Protein AF-A0A8R2JXL0-F1 (afdb_monomer)

Organism: Acyrthosiphon pisum (NCBI:txid7029)

Structure (mmCIF, N/CA/C/O backbone):
data_AF-A0A8R2JXL0-F1
#
_entry.id   AF-A0A8R2JXL0-F1
#
loop_
_atom_site.group_PDB
_atom_site.id
_atom_site.type_symbol
_atom_site.label_atom_id
_atom_site.label_alt_id
_atom_site.label_comp_id
_atom_site.label_asym_id
_atom_site.label_entity_id
_atom_site.label_seq_id
_atom_site.pdbx_PDB_ins_code
_atom_site.Cartn_x
_atom_site.Cartn_y
_atom_site.Cartn_z
_atom_site.occupancy
_atom_site.B_iso_or_equiv
_atom_site.auth_seq_id
_atom_site.auth_comp_id
_atom_site.auth_asym_id
_atom_site.auth_atom_id
_atom_site.pdbx_PDB_model_num
ATOM 1 N N . MET A 1 1 ? -6.421 -6.525 7.240 1.00 58.69 1 MET A N 1
ATOM 2 C CA . MET A 1 1 ? -5.991 -7.844 6.656 1.00 58.69 1 MET A CA 1
ATOM 3 C C . MET A 1 1 ? -5.525 -7.767 5.173 1.00 58.69 1 MET A C 1
ATOM 5 O O . MET A 1 1 ? -5.687 -8.720 4.411 1.00 58.69 1 MET A O 1
ATOM 9 N N . MET A 1 2 ? -4.910 -6.654 4.741 1.00 69.75 2 MET A N 1
ATOM 10 C CA . MET A 1 2 ? -4.558 -6.399 3.324 1.00 69.75 2 MET A CA 1
ATOM 11 C C . MET A 1 2 ? -3.241 -7.066 2.890 1.00 69.75 2 MET A C 1
ATOM 13 O O . MET A 1 2 ? -3.092 -7.497 1.751 1.00 69.75 2 MET A O 1
ATOM 17 N N . TYR A 1 3 ? -2.305 -7.225 3.824 1.00 68.50 3 TYR A N 1
ATOM 18 C CA . TYR A 1 3 ? -0.943 -7.715 3.575 1.00 68.50 3 TYR A CA 1
ATOM 19 C C . TYR A 1 3 ? -0.840 -9.199 3.228 1.00 68.50 3 TYR A C 1
ATOM 21 O O . TYR A 1 3 ? 0.133 -9.609 2.603 1.00 68.50 3 TYR A O 1
ATOM 29 N N . ASN A 1 4 ? -1.853 -9.995 3.567 1.00 74.06 4 ASN A N 1
ATOM 30 C CA . ASN A 1 4 ? -1.879 -11.428 3.259 1.00 74.06 4 ASN A CA 1
ATOM 31 C C . ASN A 1 4 ? -2.560 -11.717 1.914 1.00 74.06 4 ASN A C 1
ATOM 33 O O . ASN A 1 4 ? -2.628 -12.862 1.485 1.00 74.06 4 ASN A O 1
ATOM 37 N N . LYS A 1 5 ? -3.072 -10.691 1.223 1.00 84.12 5 LYS A N 1
ATOM 38 C CA . LYS A 1 5 ? -3.705 -10.861 -0.088 1.00 84.12 5 LYS A CA 1
ATOM 39 C C . LYS A 1 5 ? -2.647 -11.011 -1.175 1.00 84.12 5 LYS A C 1
ATOM 41 O O . LYS A 1 5 ? -1.615 -10.340 -1.135 1.00 84.12 5 LYS A O 1
ATOM 46 N N . ALA A 1 6 ? -2.892 -11.899 -2.133 1.00 86.50 6 ALA A N 1
ATOM 47 C CA . ALA A 1 6 ? -1.961 -12.169 -3.221 1.00 86.50 6 ALA A CA 1
ATOM 48 C C . ALA A 1 6 ? -1.819 -10.961 -4.161 1.00 86.50 6 ALA A C 1
ATOM 50 O O . ALA A 1 6 ? -2.742 -10.149 -4.304 1.00 86.50 6 ALA A O 1
ATOM 51 N N . LYS A 1 7 ? -0.681 -10.870 -4.853 1.00 90.81 7 LYS A N 1
ATOM 52 C CA . LYS A 1 7 ? -0.471 -9.902 -5.935 1.00 90.81 7 LYS A CA 1
ATOM 53 C C . LYS A 1 7 ? -1.615 -9.966 -6.955 1.00 90.81 7 LYS A C 1
ATOM 55 O O . LYS A 1 7 ? -2.111 -11.040 -7.276 1.00 90.81 7 LYS A O 1
ATOM 60 N N . ASN A 1 8 ? -1.999 -8.808 -7.487 1.00 91.94 8 ASN A N 1
ATOM 61 C CA . ASN A 1 8 ? -3.107 -8.594 -8.424 1.00 91.94 8 ASN A CA 1
ATOM 62 C C . ASN A 1 8 ? -4.515 -8.829 -7.855 1.00 91.94 8 ASN A C 1
ATOM 64 O O . ASN A 1 8 ? -5.485 -8.648 -8.588 1.00 91.94 8 ASN A O 1
ATOM 68 N N . THR A 1 9 ? -4.654 -9.161 -6.568 1.00 95.00 9 THR A N 1
ATOM 69 C CA . THR A 1 9 ? -5.973 -9.206 -5.924 1.00 95.00 9 THR A CA 1
ATOM 70 C C . THR A 1 9 ? -6.575 -7.804 -5.874 1.00 95.00 9 THR A C 1
ATOM 72 O O . THR A 1 9 ? -5.870 -6.830 -5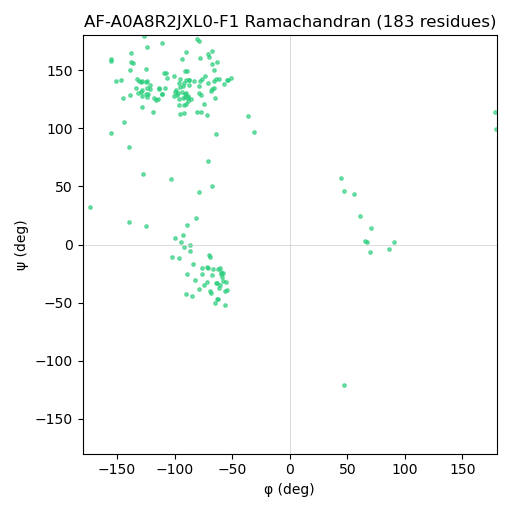.601 1.00 95.00 9 THR A O 1
ATOM 75 N N . ILE A 1 10 ? -7.879 -7.713 -6.115 1.00 95.38 10 ILE A N 1
ATOM 76 C CA . ILE A 1 10 ? -8.660 -6.485 -5.977 1.00 95.38 10 ILE A CA 1
ATOM 77 C C . ILE A 1 10 ? -9.365 -6.520 -4.620 1.00 95.38 10 ILE A C 1
ATOM 79 O O . ILE A 1 10 ? -10.004 -7.517 -4.285 1.00 95.38 10 ILE A O 1
ATOM 83 N N . ILE A 1 11 ? -9.226 -5.453 -3.837 1.00 95.06 11 ILE A N 1
ATOM 84 C CA . ILE A 1 11 ? -9.810 -5.330 -2.500 1.00 95.06 11 ILE A CA 1
ATOM 85 C C . ILE A 1 11 ? -10.433 -3.952 -2.280 1.00 95.06 11 ILE A C 1
ATOM 87 O O . ILE A 1 11 ? -10.019 -2.968 -2.891 1.00 95.06 11 ILE A O 1
ATOM 91 N N . ASP A 1 12 ? -11.385 -3.881 -1.356 1.00 94.62 12 ASP A N 1
ATOM 92 C CA . ASP A 1 12 ? -11.850 -2.617 -0.793 1.00 94.62 12 ASP A CA 1
ATOM 93 C C . ASP A 1 12 ? -11.004 -2.275 0.445 1.00 94.62 12 ASP A C 1
ATOM 95 O O . ASP A 1 12 ? -10.593 -3.155 1.206 1.00 94.62 12 ASP A O 1
ATOM 99 N N . VAL A 1 13 ? -10.696 -0.992 0.614 1.00 93.88 13 VAL A N 1
ATOM 100 C CA . VAL A 1 13 ? -9.758 -0.469 1.616 1.00 93.88 13 VAL A CA 1
ATOM 101 C C . VAL A 1 13 ? -10.396 0.720 2.309 1.00 93.88 13 VAL A C 1
ATOM 103 O O . VAL A 1 13 ? -10.919 1.604 1.639 1.00 93.88 13 VAL A O 1
ATOM 106 N N . ILE A 1 14 ? -10.312 0.773 3.635 1.00 93.81 14 ILE A N 1
ATOM 107 C CA . ILE A 1 14 ? -10.567 1.983 4.421 1.00 93.81 14 ILE A CA 1
ATOM 108 C C . ILE A 1 14 ? -9.357 2.158 5.331 1.00 93.81 14 ILE A C 1
ATOM 110 O O . ILE A 1 14 ? -8.933 1.199 5.970 1.00 93.81 14 ILE A O 1
ATOM 114 N N . ALA A 1 15 ? -8.748 3.339 5.316 1.00 94.50 15 ALA A N 1
ATOM 115 C CA . ALA A 1 15 ? -7.503 3.599 6.028 1.00 94.50 15 ALA A CA 1
ATOM 116 C C . ALA A 1 15 ? -7.350 5.089 6.353 1.00 94.50 15 ALA A C 1
ATOM 118 O O . ALA A 1 15 ? -7.961 5.938 5.704 1.00 94.50 15 ALA A O 1
ATOM 119 N N . LYS A 1 16 ? -6.508 5.418 7.332 1.00 94.75 16 LYS A N 1
ATOM 120 C CA . LYS A 1 16 ? -6.114 6.794 7.651 1.00 94.75 16 LYS A CA 1
ATOM 121 C C . LYS A 1 16 ? -4.903 7.213 6.822 1.00 94.75 16 LYS A C 1
ATOM 123 O O . LYS A 1 16 ? -3.987 6.419 6.619 1.00 94.75 16 LYS A O 1
ATOM 128 N N . ILE A 1 17 ? 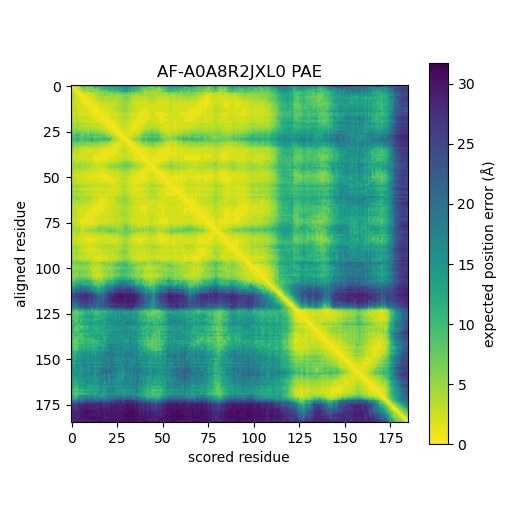-4.863 8.459 6.366 1.00 96.44 17 ILE A N 1
ATOM 129 C CA . ILE A 1 17 ? -3.704 9.027 5.673 1.00 96.44 17 ILE A CA 1
ATOM 130 C C . ILE A 1 17 ? -2.660 9.468 6.701 1.00 96.44 17 ILE A C 1
ATOM 132 O O . ILE A 1 17 ? -2.872 10.420 7.444 1.00 96.44 17 ILE A O 1
ATOM 136 N N . GLU A 1 18 ? -1.505 8.811 6.708 1.00 93.94 18 GLU A N 1
ATOM 137 C CA . GLU A 1 18 ? -0.390 9.135 7.607 1.00 93.94 18 GLU A CA 1
ATOM 138 C C . GLU A 1 18 ? 0.566 10.154 6.982 1.00 93.94 18 GLU A C 1
ATOM 140 O O . GLU A 1 18 ? 1.037 11.087 7.634 1.00 93.94 18 GLU A O 1
ATOM 145 N N . GLN A 1 19 ? 0.873 9.975 5.697 1.00 95.38 19 GLN A N 1
ATOM 146 C CA . GLN A 1 19 ? 1.830 10.814 4.986 1.00 95.38 19 GLN A CA 1
ATOM 147 C C . GLN A 1 19 ? 1.484 10.885 3.503 1.00 95.38 19 GLN A C 1
ATOM 149 O O . GLN A 1 19 ? 1.133 9.884 2.885 1.00 95.38 19 GLN A O 1
ATOM 154 N N . ILE A 1 20 ? 1.646 12.067 2.917 1.00 97.69 20 ILE A N 1
ATOM 155 C CA . ILE A 1 20 ? 1.539 12.299 1.476 1.00 97.69 20 ILE A CA 1
ATOM 156 C C . ILE A 1 20 ? 2.920 12.745 1.004 1.00 97.69 20 ILE A C 1
ATOM 158 O O . ILE A 1 20 ? 3.468 13.694 1.563 1.00 97.69 20 ILE A O 1
ATOM 162 N N . LYS A 1 21 ? 3.495 12.047 0.022 1.00 97.31 21 LYS A N 1
ATOM 163 C CA . LYS A 1 21 ? 4.784 12.420 -0.570 1.00 97.31 21 LYS A CA 1
ATOM 164 C C . LYS A 1 21 ? 4.606 13.362 -1.763 1.00 97.31 21 LYS A C 1
ATOM 166 O O . LYS A 1 21 ? 3.509 13.516 -2.325 1.00 97.31 21 LYS A O 1
ATOM 171 N N . ASP A 1 22 ? 5.715 13.974 -2.159 1.00 96.19 22 ASP A N 1
ATOM 172 C CA . ASP A 1 22 ? 5.788 14.784 -3.369 1.00 96.19 22 ASP A CA 1
ATOM 173 C C . ASP A 1 22 ? 5.530 13.940 -4.623 1.00 96.19 22 ASP A C 1
ATOM 175 O O . ASP A 1 22 ? 5.621 12.711 -4.609 1.00 96.19 22 ASP A O 1
ATOM 179 N N . THR A 1 23 ? 5.104 14.608 -5.695 1.00 96.94 23 THR A N 1
ATOM 180 C CA . THR A 1 23 ? 4.902 13.945 -6.987 1.00 96.94 23 THR A CA 1
ATOM 181 C C . THR A 1 23 ? 6.253 13.754 -7.665 1.00 96.94 23 THR A C 1
ATOM 183 O O . THR A 1 23 ? 7.024 14.703 -7.791 1.00 96.94 23 THR A O 1
ATOM 186 N N . GLU A 1 24 ? 6.516 12.542 -8.135 1.00 96.50 24 GLU A N 1
ATOM 187 C CA . GLU A 1 24 ? 7.714 12.170 -8.877 1.00 96.50 24 GLU A CA 1
ATOM 188 C C . GLU A 1 24 ? 7.377 11.960 -10.356 1.00 96.50 24 GLU A C 1
ATOM 190 O O . GLU A 1 24 ? 6.326 11.411 -10.694 1.00 96.50 24 GLU A O 1
ATOM 195 N N . ASN A 1 25 ? 8.296 12.354 -11.238 1.00 95.00 25 ASN A N 1
ATOM 196 C CA . ASN A 1 25 ? 8.229 12.040 -12.663 1.00 95.00 25 ASN A CA 1
ATOM 197 C C . ASN A 1 25 ? 9.077 10.799 -12.944 1.00 95.00 25 ASN A C 1
ATOM 199 O O . ASN A 1 25 ? 10.265 10.764 -12.623 1.00 95.00 25 ASN A O 1
ATOM 203 N N . ILE A 1 26 ? 8.469 9.786 -13.550 1.00 93.06 26 ILE A N 1
ATOM 204 C CA . ILE A 1 26 ? 9.084 8.499 -13.859 1.00 93.06 26 ILE A CA 1
ATOM 205 C C . ILE A 1 26 ? 9.080 8.309 -15.369 1.00 93.06 26 ILE A C 1
ATOM 207 O O . ILE A 1 26 ? 8.029 8.349 -16.001 1.00 93.06 26 ILE A O 1
ATOM 211 N N . THR A 1 27 ? 10.250 8.033 -15.937 1.00 91.81 27 THR A N 1
ATOM 212 C CA . THR A 1 27 ? 10.376 7.617 -17.336 1.00 91.81 27 THR A CA 1
ATOM 213 C C . THR A 1 27 ? 10.554 6.102 -17.396 1.00 91.81 27 THR A C 1
ATOM 215 O O . THR A 1 27 ? 11.404 5.537 -16.705 1.00 91.81 27 THR A O 1
ATOM 218 N N . SER A 1 28 ? 9.731 5.433 -18.198 1.00 87.19 28 SER A N 1
ATOM 219 C CA . SER A 1 28 ? 9.787 3.992 -18.431 1.00 87.19 28 SER A CA 1
ATOM 220 C C . SER A 1 28 ? 11.020 3.619 -19.250 1.00 87.19 28 SER A C 1
ATOM 222 O O . SER A 1 28 ? 11.600 4.445 -19.954 1.00 87.19 28 SER A O 1
ATOM 224 N N . VAL A 1 29 ? 11.396 2.340 -19.218 1.00 84.00 29 VAL A N 1
ATOM 225 C CA . VAL A 1 29 ? 12.469 1.814 -20.081 1.00 84.00 29 VAL A CA 1
ATOM 226 C C . VAL A 1 29 ? 12.162 1.966 -21.579 1.00 84.00 29 VAL A C 1
ATOM 228 O O . VAL A 1 29 ? 13.084 1.952 -22.385 1.00 84.00 29 VAL A O 1
ATOM 231 N N . HIS A 1 30 ? 10.887 2.136 -21.946 1.00 89.12 30 HIS A N 1
ATOM 232 C CA . HIS A 1 30 ? 10.433 2.363 -23.321 1.00 89.12 30 HIS A CA 1
ATOM 233 C C . HIS A 1 30 ? 10.274 3.858 -23.657 1.00 89.12 30 HIS A C 1
ATOM 235 O O . HIS A 1 30 ? 9.883 4.188 -24.772 1.00 89.12 30 HIS A O 1
ATOM 241 N N . GLY A 1 31 ? 10.596 4.759 -22.721 1.00 89.62 31 GLY A N 1
ATOM 242 C CA . GLY A 1 31 ? 10.530 6.210 -22.914 1.00 89.62 31 GLY A CA 1
ATOM 243 C C . GLY A 1 31 ? 9.196 6.858 -22.534 1.00 89.62 31 GLY A C 1
ATOM 244 O O . GLY A 1 31 ? 9.061 8.068 -22.678 1.00 89.62 31 GLY A O 1
ATOM 245 N N . ASP A 1 32 ? 8.225 6.098 -22.024 1.00 92.69 32 ASP A N 1
ATOM 246 C CA . ASP A 1 32 ? 6.946 6.660 -21.576 1.00 92.69 32 ASP A CA 1
ATOM 247 C C . ASP A 1 32 ? 7.123 7.470 -20.291 1.00 92.69 32 ASP A C 1
ATOM 249 O O . ASP A 1 32 ? 7.818 7.036 -19.371 1.00 92.69 32 ASP A O 1
ATOM 253 N N . HIS A 1 33 ? 6.450 8.612 -20.188 1.00 93.19 33 HIS A N 1
ATOM 254 C CA . HIS A 1 33 ? 6.480 9.455 -18.996 1.00 93.19 33 HIS A CA 1
ATOM 255 C C . HIS A 1 33 ? 5.234 9.238 -18.135 1.00 93.19 33 HIS A C 1
ATOM 257 O O . HIS A 1 33 ? 4.107 9.291 -18.626 1.00 93.19 33 HIS A O 1
ATOM 263 N N . TYR A 1 34 ? 5.451 9.029 -16.840 1.00 93.62 34 TYR A N 1
ATOM 264 C CA . TYR A 1 34 ? 4.415 8.836 -15.836 1.00 93.62 34 TYR A CA 1
ATOM 265 C C . TYR A 1 34 ? 4.647 9.765 -14.654 1.00 93.62 34 TYR A C 1
ATOM 267 O O . TYR A 1 34 ? 5.769 9.901 -14.172 1.00 93.62 34 TYR A O 1
ATOM 275 N N . GLU A 1 35 ? 3.572 10.330 -14.123 1.00 96.50 35 GLU A N 1
ATOM 276 C CA . GLU A 1 35 ? 3.603 10.975 -12.815 1.00 96.50 35 GLU A CA 1
ATOM 277 C C . GLU A 1 35 ? 3.198 9.958 -11.753 1.00 96.50 35 GLU A C 1
ATOM 279 O O . GLU A 1 35 ? 2.229 9.214 -11.930 1.00 96.50 35 GLU A O 1
ATOM 284 N N . LYS A 1 36 ? 3.914 9.936 -10.629 1.00 96.75 36 LYS A N 1
ATOM 285 C CA . LYS A 1 36 ? 3.628 9.065 -9.491 1.00 96.75 36 LYS A CA 1
ATOM 286 C C . LYS A 1 36 ? 3.545 9.878 -8.208 1.00 96.75 36 LYS A C 1
ATOM 288 O O . LYS A 1 36 ? 4.438 10.660 -7.903 1.00 96.75 36 LYS A O 1
ATOM 293 N N . LYS A 1 37 ? 2.509 9.644 -7.405 1.00 97.75 37 LYS A N 1
ATOM 294 C CA . LYS A 1 37 ? 2.417 10.142 -6.027 1.00 97.75 37 LYS A CA 1
ATOM 295 C C . LYS A 1 37 ? 2.228 8.978 -5.067 1.00 97.75 37 LYS A C 1
ATOM 297 O O . LYS A 1 37 ? 1.337 8.148 -5.253 1.00 97.75 37 LYS A O 1
ATOM 302 N N . GLU A 1 38 ? 3.056 8.938 -4.029 1.00 97.56 38 GLU A N 1
ATOM 303 C CA . GLU A 1 38 ? 2.952 7.948 -2.958 1.00 97.56 38 GLU A CA 1
ATOM 304 C C . GLU A 1 38 ? 2.225 8.526 -1.743 1.00 97.56 38 GLU A C 1
ATOM 306 O O . GLU A 1 38 ? 2.547 9.613 -1.258 1.00 97.56 38 GLU A O 1
ATOM 311 N N . ILE A 1 39 ? 1.267 7.765 -1.219 1.00 98.00 39 ILE A N 1
ATOM 312 C CA . ILE A 1 39 ? 0.549 8.084 0.015 1.00 98.00 39 ILE A CA 1
ATOM 313 C C . ILE A 1 39 ? 0.710 6.907 0.970 1.00 98.00 39 ILE A C 1
ATOM 315 O O . ILE A 1 39 ? 0.423 5.768 0.610 1.00 98.00 39 ILE A O 1
ATOM 319 N N . ILE A 1 40 ? 1.170 7.172 2.188 1.00 95.50 40 ILE A N 1
ATOM 320 C CA . ILE A 1 40 ? 1.286 6.166 3.241 1.00 95.50 40 ILE A CA 1
ATOM 321 C C . ILE A 1 40 ? -0.020 6.147 4.023 1.00 95.50 40 ILE A C 1
ATOM 323 O O . ILE A 1 40 ? -0.440 7.164 4.581 1.00 95.50 40 ILE A O 1
ATOM 327 N N . LEU A 1 41 ? -0.655 4.982 4.039 1.00 94.75 41 LEU A N 1
ATOM 328 C CA . LEU A 1 41 ? -1.922 4.727 4.705 1.00 94.75 41 LEU A CA 1
ATOM 329 C C . LEU A 1 41 ? -1.709 3.846 5.927 1.00 94.75 41 LEU A C 1
ATOM 331 O O . LEU A 1 41 ? -0.846 2.972 5.895 1.00 94.75 41 LEU A O 1
ATOM 335 N N . ILE A 1 42 ? -2.517 4.050 6.960 1.00 89.25 42 ILE A N 1
ATOM 336 C CA . ILE A 1 42 ? -2.571 3.227 8.165 1.00 89.25 42 ILE A CA 1
ATOM 337 C C . ILE A 1 42 ? -3.929 2.523 8.240 1.00 89.25 42 ILE A C 1
ATOM 339 O O . ILE A 1 42 ? -4.966 3.184 8.168 1.00 89.25 42 ILE A O 1
ATOM 343 N N . ASP A 1 43 ? -3.920 1.195 8.369 1.00 86.25 43 ASP A N 1
ATOM 344 C CA . ASP A 1 43 ? -5.132 0.393 8.589 1.00 86.25 43 ASP A CA 1
ATOM 345 C C . ASP A 1 43 ? -5.591 0.409 10.062 1.00 86.25 43 ASP A C 1
ATOM 347 O O . ASP A 1 43 ? -4.933 0.974 10.938 1.00 86.25 43 ASP A O 1
ATOM 351 N N . GLU A 1 44 ? -6.722 -0.234 10.356 1.00 79.31 44 GLU A N 1
ATOM 352 C CA . GLU A 1 44 ? -7.269 -0.348 11.715 1.00 79.31 44 GLU A CA 1
ATOM 353 C C . GLU A 1 44 ? -6.256 -0.950 12.715 1.00 79.31 44 GLU A C 1
ATOM 355 O O . GLU A 1 44 ? -6.151 -0.526 13.868 1.00 79.31 44 GLU A O 1
ATOM 360 N N . ASN A 1 45 ? -5.388 -1.847 12.234 1.00 76.25 45 ASN A N 1
ATOM 361 C CA . ASN A 1 45 ? -4.359 -2.543 13.014 1.00 76.25 45 ASN A CA 1
ATOM 362 C C . ASN A 1 45 ? -3.022 -1.779 13.070 1.00 76.25 45 ASN A C 1
ATOM 364 O O . ASN A 1 45 ? -1.983 -2.376 13.364 1.00 76.25 45 ASN A O 1
ATOM 368 N N . ASN A 1 46 ? -3.029 -0.484 12.747 1.00 75.44 46 ASN A N 1
ATOM 369 C CA . ASN A 1 46 ? -1.865 0.397 12.717 1.00 75.44 46 ASN A CA 1
ATOM 370 C C . ASN A 1 46 ? -0.759 -0.014 11.721 1.00 75.44 46 ASN A C 1
ATOM 372 O O . ASN A 1 46 ? 0.418 0.316 11.897 1.00 75.44 46 ASN A O 1
ATOM 376 N N . ARG A 1 47 ? -1.097 -0.762 10.665 1.00 79.38 47 ARG A N 1
ATOM 377 C CA . ARG A 1 47 ? -0.119 -1.193 9.658 1.00 79.38 47 ARG A CA 1
ATOM 378 C C . ARG A 1 47 ? -0.050 -0.210 8.508 1.00 79.38 47 ARG A C 1
ATOM 380 O O . ARG A 1 47 ? -1.074 0.258 8.018 1.00 79.38 47 ARG A O 1
ATOM 387 N N . LYS A 1 48 ? 1.177 0.057 8.052 1.00 88.19 48 LYS A N 1
ATOM 388 C CA . LYS A 1 48 ? 1.468 1.026 6.990 1.00 88.19 48 LYS A CA 1
ATOM 389 C C . LYS A 1 48 ? 1.503 0.383 5.611 1.00 88.19 48 LYS A C 1
ATOM 391 O O . LYS A 1 48 ? 2.209 -0.608 5.415 1.00 88.19 48 LYS A O 1
ATOM 396 N N . ILE A 1 49 ? 0.739 0.896 4.653 1.00 92.06 49 ILE A N 1
ATOM 397 C CA . ILE A 1 49 ? 0.788 0.465 3.249 1.00 92.06 49 ILE A CA 1
ATOM 398 C C . ILE A 1 49 ? 0.880 1.680 2.337 1.00 92.06 49 ILE A C 1
ATOM 400 O O . ILE A 1 49 ? 0.242 2.702 2.574 1.00 92.06 49 ILE A O 1
ATOM 404 N N . THR A 1 50 ? 1.678 1.567 1.280 1.00 95.88 50 THR A N 1
ATOM 405 C CA . THR A 1 50 ? 1.805 2.629 0.281 1.00 95.88 50 THR A CA 1
ATOM 406 C C . THR A 1 50 ? 0.712 2.489 -0.771 1.00 95.88 50 THR A C 1
ATOM 408 O O . THR A 1 50 ? 0.603 1.448 -1.418 1.00 95.88 50 THR A O 1
ATOM 411 N N . LEU A 1 51 ? -0.062 3.548 -0.987 1.00 97.50 51 LEU A N 1
ATOM 412 C CA . LEU A 1 51 ? -0.904 3.748 -2.159 1.00 97.50 51 LEU A CA 1
ATOM 413 C C . LEU A 1 51 ? -0.118 4.530 -3.218 1.00 97.50 51 LEU A C 1
ATOM 415 O O . LEU A 1 51 ? 0.297 5.662 -2.980 1.00 97.50 51 LEU A O 1
ATOM 419 N N . ASN A 1 52 ? 0.054 3.927 -4.392 1.00 97.06 52 ASN A N 1
ATOM 420 C CA . ASN A 1 52 ? 0.634 4.552 -5.574 1.00 97.06 52 ASN A CA 1
ATOM 421 C C . ASN A 1 52 ? -0.486 5.083 -6.474 1.00 97.06 52 ASN A C 1
ATOM 423 O O . ASN A 1 52 ? -1.235 4.298 -7.072 1.00 97.06 52 ASN A O 1
ATOM 427 N N . LEU A 1 53 ? -0.570 6.407 -6.579 1.00 97.44 53 LEU A N 1
ATOM 428 C CA . LEU A 1 53 ? -1.411 7.110 -7.541 1.00 97.44 53 LEU A CA 1
ATOM 429 C C . LEU A 1 53 ? -0.584 7.478 -8.768 1.00 97.44 53 LEU A C 1
ATOM 431 O O . LEU A 1 53 ? 0.558 7.914 -8.632 1.00 97.44 53 LEU A O 1
ATOM 435 N N . TRP A 1 54 ? -1.183 7.327 -9.944 1.00 95.69 54 TRP A N 1
ATOM 436 C CA . TRP A 1 54 ? -0.531 7.574 -11.224 1.00 95.69 54 TRP A CA 1
ATOM 437 C C . TRP A 1 54 ? -1.323 8.591 -12.036 1.00 95.69 54 TRP A C 1
ATOM 439 O O . TRP A 1 54 ? -2.555 8.526 -12.042 1.00 95.69 54 TRP A O 1
ATOM 449 N N . ASN A 1 55 ? -0.618 9.489 -12.725 1.00 94.75 55 ASN A N 1
ATOM 450 C CA . ASN A 1 55 ? -1.180 10.415 -13.712 1.00 94.75 55 ASN A CA 1
ATOM 451 C C . ASN A 1 55 ? -2.460 11.124 -13.210 1.00 94.75 55 ASN A C 1
ATOM 453 O O . ASN A 1 55 ? -2.460 11.768 -12.160 1.00 94.75 55 ASN A O 1
ATOM 457 N N . GLU A 1 56 ? -3.590 10.972 -13.910 1.00 94.44 56 GLU A N 1
ATOM 458 C CA . GLU A 1 56 ? -4.860 11.630 -13.600 1.00 94.44 56 GLU A CA 1
ATOM 459 C C . GLU A 1 56 ? -5.394 11.312 -12.196 1.00 94.44 56 GLU A C 1
ATOM 461 O O . GLU A 1 56 ? -6.029 12.165 -11.569 1.00 94.44 56 GLU A O 1
ATOM 466 N N . LYS A 1 57 ? -5.065 10.136 -11.640 1.00 95.31 57 LYS A N 1
ATOM 467 C CA . LYS A 1 57 ? -5.471 9.753 -10.278 1.00 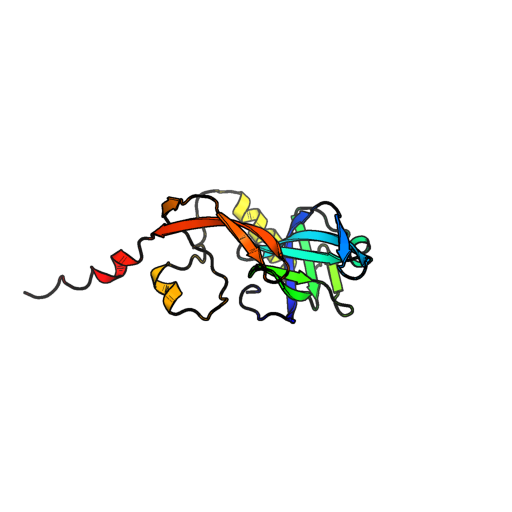95.31 57 LYS A CA 1
ATOM 468 C C . LYS A 1 57 ? -4.824 10.613 -9.200 1.00 95.31 57 LYS A C 1
ATOM 470 O O . LYS A 1 57 ? -5.370 10.717 -8.103 1.00 95.31 57 LYS A O 1
ATOM 475 N N . ILE A 1 58 ? -3.706 11.270 -9.507 1.00 96.44 58 ILE A N 1
ATOM 476 C CA . ILE A 1 58 ? -3.074 12.251 -8.620 1.00 96.44 58 ILE A CA 1
ATOM 477 C C . ILE A 1 58 ? -3.960 13.494 -8.496 1.00 96.44 58 ILE A C 1
ATOM 479 O O . ILE A 1 58 ? -4.154 14.005 -7.396 1.00 96.44 58 ILE A O 1
ATOM 483 N N . ASN A 1 59 ? -4.550 13.948 -9.605 1.00 93.50 59 ASN A N 1
ATOM 484 C CA . ASN A 1 59 ? -5.404 15.136 -9.633 1.00 93.50 59 ASN A CA 1
ATOM 485 C C . ASN A 1 59 ? -6.764 14.898 -8.962 1.00 93.50 59 ASN A C 1
ATOM 487 O O . ASN A 1 59 ? -7.314 15.820 -8.352 1.00 93.50 59 ASN A O 1
ATOM 491 N N . GLU A 1 60 ? -7.284 13.669 -9.036 1.00 94.56 60 GLU A N 1
ATOM 492 C CA . GLU A 1 60 ? -8.502 13.233 -8.336 1.00 94.56 60 GLU A CA 1
ATOM 493 C C . GLU A 1 60 ? -8.324 13.185 -6.807 1.00 94.56 60 GLU A C 1
ATOM 495 O O . GLU A 1 60 ? -9.293 13.338 -6.061 1.00 94.56 60 GLU A O 1
ATOM 500 N N . PHE A 1 61 ? -7.098 12.996 -6.312 1.00 96.56 61 PHE A N 1
ATOM 501 C CA . PHE A 1 61 ? -6.822 12.948 -4.880 1.00 96.56 61 PHE A CA 1
ATOM 502 C C . PHE A 1 61 ? -6.878 14.340 -4.238 1.00 96.56 61 PHE A C 1
ATOM 504 O O . PHE A 1 61 ? -6.115 15.240 -4.587 1.00 96.56 61 PHE A O 1
ATOM 511 N N . LYS A 1 62 ? -7.775 14.506 -3.256 1.00 95.38 62 LYS A N 1
ATOM 512 C CA . LYS A 1 62 ? -7.978 15.754 -2.492 1.00 95.38 62 LYS A CA 1
ATOM 513 C C . LYS A 1 62 ? -7.850 15.571 -0.973 1.00 95.38 62 LYS A C 1
ATOM 515 O O . LYS A 1 62 ? -8.304 16.426 -0.218 1.00 95.38 62 LYS A O 1
ATOM 520 N N . GLY A 1 63 ? -7.270 14.455 -0.530 1.00 96.00 63 GLY A N 1
ATOM 521 C CA . GLY A 1 63 ? -7.081 14.159 0.890 1.00 96.00 63 GLY A CA 1
ATOM 522 C C . GLY A 1 63 ? -5.901 14.907 1.508 1.00 96.00 63 GLY A C 1
ATOM 523 O O . GLY A 1 63 ? -4.994 15.369 0.812 1.00 96.00 63 GLY A O 1
ATOM 524 N N . LYS A 1 64 ? -5.910 15.001 2.834 1.00 96.88 64 LYS A N 1
ATOM 525 C CA . LYS A 1 64 ? -4.853 15.578 3.669 1.00 96.88 64 LYS A CA 1
ATOM 526 C C . LYS A 1 64 ? -4.390 14.557 4.707 1.00 96.88 64 LYS A C 1
ATOM 528 O O . LYS A 1 64 ? -4.998 13.504 4.880 1.00 96.88 64 LYS A O 1
ATOM 533 N N . LYS A 1 65 ? -3.293 14.867 5.402 1.00 93.94 65 LYS A N 1
ATOM 534 C CA . LYS A 1 65 ? -2.855 14.080 6.562 1.00 93.94 65 LYS A CA 1
ATOM 535 C C . LYS A 1 65 ? -3.999 13.969 7.584 1.00 93.94 65 LYS A C 1
ATOM 537 O O . LYS A 1 65 ? -4.722 14.940 7.782 1.00 93.94 65 LYS A O 1
ATOM 542 N N . GLU A 1 66 ? -4.127 12.801 8.208 1.00 91.44 66 GLU A N 1
ATOM 543 C CA . GLU A 1 66 ? -5.186 12.386 9.142 1.00 91.44 66 GLU A CA 1
ATOM 544 C C . GLU A 1 66 ? -6.585 12.168 8.536 1.00 91.44 66 GLU A C 1
ATOM 546 O O . GLU A 1 66 ? -7.465 11.661 9.234 1.00 91.44 66 GLU A O 1
ATOM 551 N N . ASP A 1 67 ? -6.817 12.472 7.253 1.00 95.44 67 ASP A N 1
ATOM 552 C CA . ASP A 1 67 ? -8.096 12.135 6.620 1.00 95.44 67 ASP A CA 1
ATOM 553 C C . ASP A 1 67 ? -8.280 10.616 6.522 1.00 95.44 67 ASP A C 1
ATOM 555 O O . ASP A 1 67 ? -7.324 9.853 6.350 1.00 95.44 67 ASP A O 1
ATOM 559 N N . ILE A 1 68 ? -9.537 10.176 6.560 1.00 95.38 68 ILE A N 1
ATOM 560 C CA . ILE A 1 68 ? -9.892 8.789 6.264 1.00 95.38 68 ILE A CA 1
ATOM 561 C C . ILE A 1 68 ? -10.133 8.659 4.767 1.00 95.38 68 ILE A C 1
ATOM 563 O O . ILE A 1 68 ? -10.925 9.397 4.188 1.00 95.38 68 ILE A O 1
ATOM 567 N N . ILE A 1 69 ? -9.482 7.698 4.131 1.00 96.38 69 ILE A N 1
ATOM 568 C CA . ILE A 1 69 ? -9.670 7.367 2.725 1.00 96.38 69 ILE A CA 1
ATOM 569 C C . ILE A 1 69 ? -10.354 6.007 2.617 1.00 96.38 69 ILE A C 1
ATOM 571 O O . ILE A 1 69 ? -9.906 5.028 3.208 1.00 96.38 69 ILE A O 1
ATOM 575 N N . ALA A 1 70 ? -11.428 5.940 1.832 1.00 95.81 70 ALA A N 1
ATOM 576 C CA . ALA A 1 70 ? -11.997 4.685 1.365 1.00 95.81 70 ALA A CA 1
ATOM 577 C C . ALA A 1 70 ? -11.721 4.509 -0.125 1.00 95.81 70 ALA A C 1
ATOM 579 O O . ALA A 1 70 ? -11.915 5.426 -0.925 1.00 95.81 70 ALA A O 1
ATOM 580 N N . ILE A 1 71 ? -11.292 3.313 -0.498 1.00 96.69 71 ILE A N 1
ATOM 581 C CA . ILE A 1 71 ? -10.972 2.937 -1.864 1.00 96.69 71 ILE A CA 1
ATOM 582 C C . ILE A 1 71 ? -11.735 1.665 -2.176 1.00 96.69 71 ILE A C 1
ATOM 584 O O . ILE A 1 71 ? -11.501 0.629 -1.560 1.00 96.69 71 ILE A O 1
ATOM 588 N N . LYS A 1 72 ? -12.622 1.732 -3.163 1.00 95.94 72 LYS A N 1
ATOM 589 C CA . LYS A 1 72 ? -13.194 0.535 -3.766 1.00 95.94 72 LYS A CA 1
ATOM 590 C C . LYS A 1 72 ? -12.321 0.042 -4.901 1.00 95.94 72 LYS A C 1
ATOM 592 O O . LYS A 1 72 ? -11.829 0.853 -5.688 1.00 95.94 72 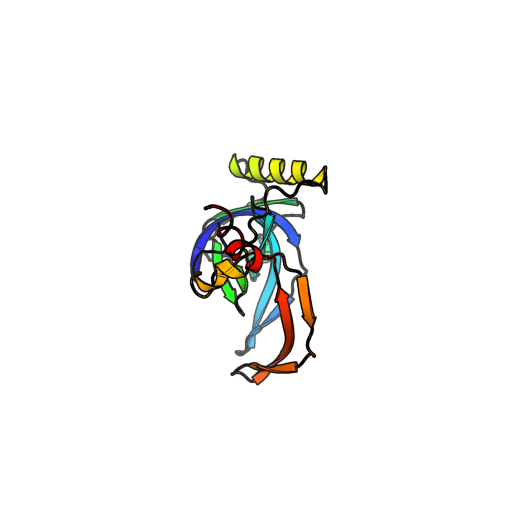LYS A O 1
ATOM 597 N N . ASN A 1 73 ? -12.188 -1.274 -5.012 1.00 96.31 73 ASN A N 1
ATOM 598 C CA . ASN A 1 73 ? -11.409 -1.959 -6.040 1.00 96.31 73 ASN A CA 1
ATOM 599 C C . ASN A 1 73 ? -9.934 -1.518 -6.122 1.00 96.31 73 ASN A C 1
ATOM 601 O O . ASN A 1 73 ? -9.413 -1.310 -7.218 1.00 96.31 73 ASN A O 1
ATOM 605 N N . ALA A 1 74 ? -9.244 -1.349 -4.996 1.00 96.88 74 ALA A N 1
ATOM 606 C CA . ALA A 1 74 ? -7.796 -1.156 -4.990 1.00 96.88 74 ALA A CA 1
ATOM 607 C C . ALA A 1 74 ? -7.092 -2.453 -5.419 1.00 96.88 74 ALA A C 1
ATOM 609 O O . ALA A 1 74 ? -7.394 -3.528 -4.896 1.00 96.88 74 ALA A O 1
ATOM 610 N N . LYS A 1 75 ? -6.133 -2.374 -6.346 1.00 96.62 75 LYS A N 1
ATOM 611 C CA . LYS A 1 75 ? -5.337 -3.539 -6.750 1.00 96.62 75 LYS A CA 1
ATOM 612 C C . LYS A 1 75 ? -4.088 -3.652 -5.883 1.00 96.62 75 LYS A C 1
ATOM 614 O O . LYS A 1 75 ? -3.325 -2.694 -5.771 1.00 96.62 75 LYS A O 1
ATOM 619 N N . ILE A 1 76 ? -3.839 -4.846 -5.350 1.00 95.19 76 ILE A N 1
ATOM 620 C CA . ILE A 1 76 ? -2.583 -5.188 -4.679 1.00 95.19 76 ILE A CA 1
ATOM 621 C C . ILE A 1 76 ? -1.474 -5.306 -5.728 1.00 95.19 76 ILE A C 1
ATOM 623 O O . ILE A 1 76 ? -1.466 -6.216 -6.561 1.00 95.19 76 ILE A O 1
ATOM 627 N N . GLY A 1 77 ? -0.531 -4.373 -5.687 1.00 93.44 77 GLY A N 1
ATOM 628 C CA . GLY A 1 77 ? 0.752 -4.460 -6.367 1.00 93.44 77 GLY A CA 1
ATOM 629 C C . GLY A 1 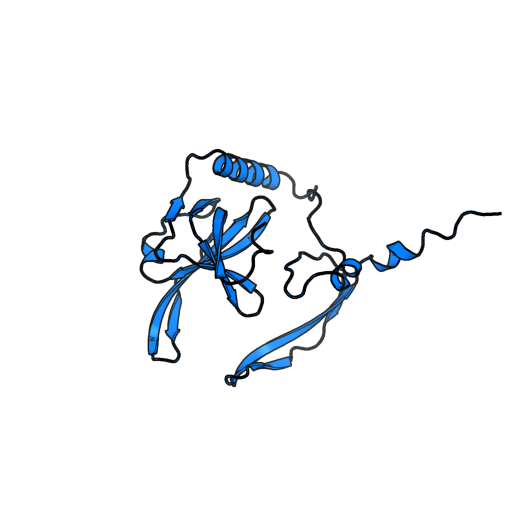77 ? 1.818 -5.043 -5.444 1.00 93.44 77 GLY A C 1
ATOM 630 O O . GLY A 1 77 ? 1.693 -5.022 -4.222 1.00 93.44 77 GLY A O 1
ATOM 631 N N . GLU A 1 78 ? 2.889 -5.558 -6.038 1.00 89.31 78 GLU A N 1
ATOM 632 C CA . GLU A 1 78 ? 4.044 -6.046 -5.292 1.00 89.31 78 GLU A CA 1
ATOM 633 C C . GLU A 1 78 ? 5.315 -5.758 -6.082 1.00 89.31 78 GLU A C 1
ATOM 635 O O . GLU A 1 78 ? 5.419 -6.120 -7.261 1.00 89.31 78 GLU A O 1
ATOM 640 N N . TYR A 1 79 ? 6.257 -5.083 -5.427 1.00 82.31 79 TYR A N 1
ATOM 641 C CA . TYR A 1 79 ? 7.566 -4.750 -5.972 1.00 82.31 79 TYR A CA 1
ATOM 642 C C . TYR A 1 79 ? 8.626 -4.947 -4.890 1.00 82.31 79 TYR A C 1
ATOM 644 O O . TYR A 1 79 ? 8.469 -4.437 -3.784 1.00 82.31 79 TYR A O 1
ATOM 652 N N . ASN A 1 80 ? 9.692 -5.692 -5.202 1.00 81.12 80 ASN A N 1
ATOM 653 C CA . ASN A 1 80 ? 10.751 -6.050 -4.249 1.00 81.12 80 ASN A CA 1
ATOM 654 C C . ASN A 1 80 ? 10.205 -6.566 -2.905 1.00 81.12 80 ASN A C 1
ATOM 656 O O . ASN A 1 80 ? 10.656 -6.139 -1.847 1.00 81.12 80 ASN A O 1
ATOM 660 N N . TYR A 1 81 ? 9.217 -7.468 -2.960 1.00 78.62 81 TYR A N 1
ATOM 661 C CA . TYR A 1 81 ? 8.547 -8.073 -1.795 1.00 78.62 81 TYR A CA 1
ATOM 662 C C . TYR A 1 81 ? 7.732 -7.101 -0.925 1.00 78.62 81 TYR A C 1
ATOM 664 O O . TYR A 1 81 ? 7.132 -7.510 0.066 1.00 78.62 81 TYR A O 1
ATOM 672 N N . THR A 1 82 ? 7.641 -5.830 -1.318 1.00 83.44 82 THR A N 1
ATOM 673 C CA . THR A 1 82 ? 6.803 -4.833 -0.654 1.00 83.44 82 THR A CA 1
ATOM 674 C C . THR A 1 82 ? 5.476 -4.717 -1.385 1.00 83.44 82 THR A C 1
ATOM 676 O O . THR A 1 82 ? 5.423 -4.367 -2.573 1.00 83.44 82 THR A O 1
ATOM 679 N N . LYS A 1 83 ? 4.384 -4.989 -0.666 1.00 89.69 83 LYS A N 1
ATOM 680 C CA . LYS A 1 83 ? 3.030 -4.781 -1.183 1.00 89.69 83 LYS A CA 1
ATOM 681 C C . LYS A 1 83 ? 2.665 -3.307 -1.169 1.00 89.69 83 LYS A C 1
ATOM 683 O O . LYS A 1 83 ? 3.003 -2.561 -0.254 1.00 89.69 83 LYS A O 1
ATOM 688 N N . ASN A 1 84 ? 1.952 -2.905 -2.205 1.00 94.44 84 ASN A N 1
ATOM 689 C CA . ASN A 1 84 ? 1.392 -1.575 -2.350 1.00 94.44 84 ASN A CA 1
ATOM 690 C C . ASN A 1 84 ? -0.028 -1.676 -2.906 1.00 94.44 84 ASN A C 1
ATOM 692 O O . ASN A 1 84 ? -0.444 -2.715 -3.419 1.00 94.44 84 ASN A O 1
ATOM 696 N N . LEU A 1 85 ? -0.770 -0.587 -2.793 1.00 96.69 85 LEU A N 1
ATOM 697 C CA . LEU A 1 85 ? -2.055 -0.415 -3.445 1.00 96.69 85 LEU A CA 1
ATOM 698 C C . LEU A 1 85 ? -1.857 0.440 -4.688 1.00 96.69 85 LEU A C 1
ATOM 700 O O . LEU A 1 85 ? -1.064 1.380 -4.693 1.00 96.69 85 LEU A O 1
ATOM 704 N N . THR A 1 86 ? -2.611 0.152 -5.736 1.00 96.62 86 THR A N 1
ATOM 705 C CA . THR A 1 86 ? -2.740 1.057 -6.873 1.00 96.62 86 THR A CA 1
ATOM 706 C C . THR A 1 86 ? -4.183 1.093 -7.342 1.00 96.62 86 THR A C 1
ATOM 708 O O . THR A 1 86 ? -4.925 0.117 -7.189 1.00 96.62 86 THR A O 1
ATOM 711 N N . LEU A 1 87 ? -4.588 2.233 -7.891 1.00 96.38 87 LEU A N 1
ATOM 712 C CA . LEU A 1 87 ? -5.912 2.382 -8.471 1.00 96.38 87 LEU A CA 1
ATOM 713 C C . LEU A 1 87 ? -5.905 1.851 -9.905 1.00 96.38 87 LEU A C 1
ATOM 715 O O . LEU A 1 87 ? -4.949 2.031 -10.653 1.00 96.38 87 LEU A O 1
ATOM 719 N N . ILE A 1 88 ? -6.988 1.184 -10.267 1.00 93.56 88 ILE A N 1
ATOM 720 C CA . ILE A 1 88 ? -7.316 0.756 -11.623 1.00 93.56 88 ILE A CA 1
ATOM 721 C C . ILE A 1 88 ? -8.520 1.563 -12.119 1.00 93.56 88 ILE A C 1
ATOM 723 O O . ILE A 1 88 ? -9.149 2.296 -11.357 1.00 93.56 88 ILE A O 1
ATOM 727 N N . ASN A 1 89 ? -8.885 1.412 -13.392 1.00 93.19 89 ASN A N 1
ATOM 728 C CA . ASN A 1 89 ? -9.977 2.187 -13.997 1.00 93.19 89 ASN A CA 1
ATOM 729 C C . ASN A 1 89 ? -11.323 2.017 -13.269 1.00 93.19 89 ASN A C 1
ATOM 731 O O . ASN A 1 89 ? -12.125 2.944 -13.227 1.00 93.19 89 ASN A O 1
ATOM 735 N N . SER A 1 90 ? -11.572 0.844 -12.678 1.00 94.44 90 SER A N 1
ATOM 736 C CA . SER A 1 90 ? -12.779 0.555 -11.893 1.00 94.44 90 SER A CA 1
ATOM 737 C C . SER A 1 90 ? -12.675 0.957 -10.418 1.00 94.44 90 SER A C 1
ATOM 739 O O . SER A 1 90 ? -13.629 0.742 -9.660 1.00 94.44 90 SER A O 1
ATOM 741 N N . SER A 1 91 ? -11.540 1.514 -9.987 1.00 96.44 91 SER A N 1
ATOM 742 C CA . SER A 1 91 ? -11.369 1.987 -8.619 1.00 96.44 91 SER A CA 1
ATOM 743 C C . SER A 1 91 ? -12.132 3.279 -8.376 1.00 96.44 91 SER A C 1
ATOM 745 O O . SER A 1 91 ? -12.215 4.153 -9.238 1.00 96.44 91 SER A O 1
ATOM 747 N N . ARG A 1 92 ? -12.659 3.421 -7.160 1.00 94.81 92 ARG A N 1
ATOM 748 C CA . ARG A 1 92 ? -13.299 4.655 -6.693 1.00 94.81 92 ARG A CA 1
ATOM 749 C C . ARG A 1 92 ? -12.703 5.052 -5.361 1.00 94.81 92 ARG A C 1
ATOM 751 O O . ARG A 1 92 ? -12.616 4.218 -4.468 1.00 94.81 92 ARG A O 1
ATOM 758 N N . MET A 1 93 ? -12.321 6.312 -5.237 1.00 95.75 93 MET A N 1
ATOM 759 C CA . MET A 1 93 ? -11.713 6.867 -4.035 1.00 95.75 93 MET A CA 1
ATOM 760 C C . MET A 1 93 ? -12.661 7.892 -3.413 1.00 95.75 93 MET A C 1
ATOM 762 O O . MET A 1 93 ? -13.221 8.723 -4.122 1.00 95.75 93 MET A O 1
ATOM 766 N N . SER A 1 94 ? -12.833 7.830 -2.095 1.00 96.19 94 SER A N 1
ATOM 767 C CA . SER A 1 94 ? -13.627 8.777 -1.315 1.00 96.19 94 SER A CA 1
ATOM 768 C C . SER A 1 94 ? -12.831 9.232 -0.102 1.00 96.19 94 SER A C 1
ATOM 770 O O . SER A 1 94 ? -12.319 8.405 0.651 1.00 96.19 94 SER A O 1
ATOM 772 N N . ILE A 1 95 ? -12.758 10.543 0.103 1.00 96.94 95 ILE A N 1
ATOM 773 C CA . ILE A 1 95 ? -12.127 11.154 1.276 1.00 96.94 95 ILE A CA 1
ATOM 774 C C . ILE A 1 95 ? -13.208 11.445 2.316 1.00 96.94 95 ILE A C 1
ATOM 776 O O . ILE A 1 95 ? -14.279 11.936 1.968 1.00 96.94 95 ILE A O 1
ATOM 780 N N . ASN A 1 96 ? -12.926 11.118 3.574 1.00 94.81 96 ASN A N 1
ATOM 781 C CA . ASN A 1 96 ? -13.812 11.227 4.729 1.00 94.81 96 ASN A CA 1
ATOM 782 C C . ASN A 1 96 ? -15.243 10.722 4.449 1.00 94.81 96 ASN A C 1
ATOM 784 O O . ASN A 1 96 ? -16.202 11.477 4.610 1.00 94.81 96 ASN A O 1
ATOM 788 N N . PRO A 1 97 ? -15.413 9.457 4.015 1.00 93.44 97 PRO A N 1
ATOM 789 C CA . PRO A 1 97 ? -16.742 8.915 3.755 1.00 93.44 97 PRO A CA 1
ATOM 790 C C . PRO A 1 97 ? -17.560 8.847 5.052 1.00 93.44 97 PRO A C 1
ATOM 792 O O . PRO A 1 97 ? -17.039 8.496 6.109 1.00 93.44 97 PRO A O 1
ATOM 795 N N . GLY A 1 98 ? -18.857 9.136 4.964 1.00 90.38 98 GLY A N 1
ATOM 796 C CA . GLY A 1 98 ? -19.798 9.039 6.086 1.00 90.38 98 GLY A CA 1
ATOM 797 C C . GLY A 1 98 ? -20.263 7.607 6.368 1.00 90.38 98 GLY A C 1
ATOM 798 O O . GLY A 1 98 ? -21.462 7.385 6.498 1.00 90.38 98 GLY A O 1
ATOM 799 N N . VAL A 1 99 ? -19.345 6.634 6.385 1.00 87.50 99 VAL A N 1
ATOM 800 C CA . VAL A 1 99 ? -19.645 5.217 6.666 1.00 87.50 99 VAL A CA 1
ATOM 801 C C . VAL A 1 99 ? -19.134 4.815 8.056 1.00 87.50 99 VAL A C 1
ATOM 803 O O . VAL A 1 99 ? -18.105 5.349 8.483 1.00 87.50 99 VAL A O 1
ATOM 806 N N . PRO A 1 100 ? -19.800 3.885 8.769 1.00 87.62 100 PRO A N 1
ATOM 807 C CA . PRO A 1 100 ? -19.433 3.518 10.141 1.00 87.62 100 PRO A CA 1
ATOM 808 C C . PRO A 1 100 ? -17.971 3.086 10.309 1.00 87.62 100 PRO A C 1
ATOM 810 O O . PRO A 1 100 ? -17.315 3.466 11.275 1.00 87.62 100 PRO A O 1
ATOM 813 N N . GLU A 1 101 ? -17.426 2.347 9.345 1.00 84.50 101 GLU A N 1
ATOM 814 C CA . GLU A 1 101 ? -16.045 1.863 9.364 1.00 84.50 101 GLU A CA 1
ATOM 815 C C . GLU A 1 101 ? -15.024 3.009 9.336 1.00 84.50 101 GLU A C 1
ATOM 817 O O . GLU A 1 101 ? -13.960 2.916 9.945 1.00 84.50 101 GLU A O 1
ATOM 822 N N . ALA A 1 102 ? -15.353 4.114 8.662 1.00 85.69 102 ALA A N 1
ATOM 823 C CA . ALA A 1 102 ? -14.501 5.294 8.625 1.00 85.69 102 ALA A CA 1
ATOM 824 C C . ALA A 1 102 ? -14.537 6.071 9.946 1.00 85.69 102 ALA A C 1
ATOM 826 O O . ALA A 1 102 ? -13.516 6.619 10.361 1.00 85.69 102 ALA A O 1
ATOM 827 N N . THR A 1 103 ? -15.690 6.101 10.619 1.00 84.81 103 THR A N 1
ATOM 828 C CA . THR A 1 103 ? -15.808 6.645 11.979 1.00 84.81 103 THR A CA 1
ATOM 829 C C . THR A 1 103 ? -14.972 5.827 12.958 1.00 84.81 103 THR A C 1
ATOM 831 O O . THR A 1 103 ? -14.157 6.404 13.671 1.00 84.81 103 THR A O 1
ATOM 834 N N . LYS A 1 104 ? -15.072 4.493 12.893 1.00 84.75 104 LYS A N 1
ATOM 835 C CA . LYS A 1 104 ? -14.311 3.573 13.745 1.00 84.75 104 LYS A CA 1
ATOM 836 C C . LYS A 1 104 ? -12.796 3.794 13.650 1.00 84.75 104 LYS A C 1
ATOM 838 O O . LYS A 1 104 ? -12.154 4.015 14.668 1.00 84.75 104 LYS A O 1
ATOM 843 N N . ILE A 1 105 ? -12.223 3.807 12.440 1.00 82.50 105 ILE A N 1
ATOM 844 C CA . ILE A 1 105 ? -10.772 4.028 12.267 1.00 82.50 105 ILE A CA 1
ATOM 845 C C . ILE A 1 105 ? -10.353 5.405 12.795 1.00 82.50 105 ILE A C 1
ATOM 847 O O . ILE A 1 105 ? -9.277 5.547 13.374 1.00 82.50 105 ILE A O 1
ATOM 851 N N . ARG A 1 106 ? -11.194 6.431 12.611 1.00 83.31 106 ARG A N 1
ATOM 852 C CA . ARG A 1 106 ? -10.912 7.772 13.132 1.00 83.31 106 ARG A CA 1
ATOM 853 C C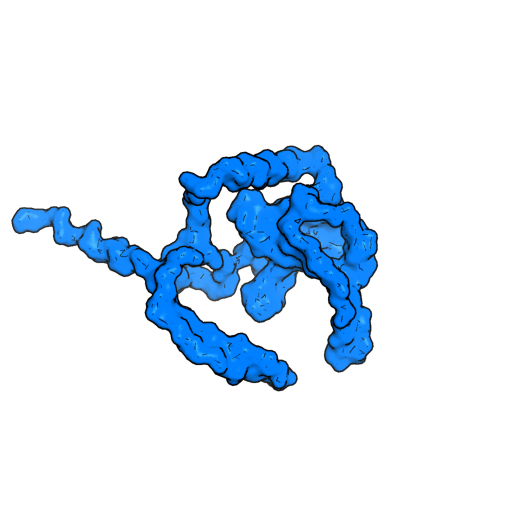 . ARG A 1 106 ? -10.836 7.768 14.660 1.00 83.31 106 ARG A C 1
ATOM 855 O O . ARG A 1 106 ? -9.890 8.329 15.201 1.00 83.31 106 ARG A O 1
ATOM 862 N N . GLU A 1 107 ? -11.793 7.135 15.330 1.00 81.62 107 GLU A N 1
ATOM 863 C CA . GLU A 1 107 ? -11.838 7.022 16.794 1.00 81.62 107 GLU A CA 1
ATOM 864 C C . GLU A 1 107 ? -10.655 6.200 17.332 1.00 81.62 107 GLU A C 1
ATOM 866 O O . GLU A 1 107 ? -9.877 6.708 18.139 1.00 81.62 107 GLU A O 1
ATOM 871 N N . GLU A 1 108 ? -10.410 5.004 16.786 1.00 74.88 108 GLU A N 1
ATOM 872 C CA . GLU A 1 108 ? -9.303 4.125 17.201 1.00 74.88 108 GLU A CA 1
ATOM 873 C C . GLU A 1 108 ? -7.921 4.773 17.010 1.00 74.88 108 GLU A C 1
ATOM 875 O O . GLU A 1 108 ? -6.982 4.528 17.770 1.00 74.88 108 GLU A O 1
ATOM 880 N N . CYS A 1 109 ? -7.739 5.586 15.967 1.00 69.06 109 CYS A N 1
ATOM 881 C CA . CYS A 1 109 ? -6.492 6.324 15.760 1.00 69.06 109 CYS A CA 1
ATOM 882 C C . CYS A 1 109 ? -6.340 7.541 16.686 1.00 69.06 109 CYS A C 1
ATOM 884 O O . CYS A 1 109 ? -5.209 7.955 16.934 1.00 69.06 109 CYS A O 1
ATOM 886 N N . LEU A 1 110 ? -7.435 8.131 17.176 1.00 67.06 110 LEU A N 1
ATOM 887 C CA . LEU A 1 110 ? -7.402 9.251 18.123 1.00 67.06 110 LEU A CA 1
ATOM 888 C C . LEU A 1 110 ? -7.112 8.779 19.552 1.00 67.06 110 LEU A C 1
ATOM 890 O O . LEU A 1 110 ? -6.371 9.447 20.271 1.00 67.06 110 LEU A O 1
ATOM 894 N N . GLU A 1 111 ? -7.661 7.633 19.950 1.00 58.66 111 GLU A N 1
ATOM 895 C CA . GLU A 1 111 ? -7.464 7.058 21.286 1.00 58.66 111 GLU A CA 1
ATOM 896 C C . GLU A 1 111 ? -6.029 6.554 21.486 1.00 58.66 111 GLU A C 1
ATOM 898 O O . GLU A 1 111 ? -5.408 6.846 22.505 1.00 58.66 111 GLU A O 1
ATOM 903 N N . ARG A 1 112 ? -5.437 5.926 20.463 1.00 56.41 112 ARG A N 1
ATOM 904 C CA . ARG A 1 112 ? -4.048 5.425 20.505 1.00 56.41 112 ARG A CA 1
ATOM 905 C C . ARG A 1 112 ? -2.963 6.511 20.513 1.00 56.41 112 ARG A C 1
ATOM 907 O O . ARG A 1 112 ? -1.797 6.196 20.712 1.00 56.41 112 ARG A O 1
ATOM 914 N N . ASN A 1 113 ? -3.324 7.779 20.302 1.00 52.97 113 ASN A N 1
ATOM 915 C CA . ASN A 1 113 ? -2.400 8.913 20.422 1.00 52.97 113 ASN A CA 1
ATOM 916 C C . ASN A 1 113 ? -2.290 9.460 21.858 1.00 52.97 113 ASN A C 1
ATOM 918 O O . ASN A 1 113 ? -1.501 10.380 22.074 1.00 52.97 113 ASN A O 1
ATOM 922 N N . LYS A 1 114 ? -3.088 8.966 22.821 1.00 51.00 114 LYS A N 1
ATOM 923 C CA . LYS A 1 114 ? -3.112 9.526 24.181 1.00 51.00 114 LYS A CA 1
ATOM 924 C C . LYS A 1 114 ? -2.112 8.918 25.153 1.00 51.00 114 LYS A C 1
ATOM 926 O O . LYS A 1 114 ? -1.665 9.661 26.013 1.00 51.00 114 LYS A O 1
ATOM 931 N N . ASP A 1 115 ? -1.662 7.683 24.959 1.00 44.53 115 ASP A N 1
ATOM 932 C CA . ASP A 1 115 ? -0.693 7.058 25.858 1.00 44.53 115 ASP A CA 1
ATOM 933 C C . ASP A 1 115 ? 0.263 6.167 25.053 1.00 44.53 115 ASP A C 1
ATOM 935 O O . ASP A 1 115 ? -0.090 5.082 24.590 1.00 44.53 115 ASP A O 1
ATOM 939 N N . ILE A 1 116 ? 1.502 6.630 24.860 1.00 56.44 116 ILE A N 1
ATOM 940 C CA . ILE A 1 116 ? 2.618 5.761 24.467 1.00 56.44 116 ILE A CA 1
ATOM 941 C C . ILE A 1 116 ? 2.946 4.909 25.698 1.00 56.44 116 ILE A C 1
ATOM 943 O O . ILE A 1 116 ? 3.930 5.204 26.354 1.00 56.44 116 ILE A O 1
ATOM 947 N N . GLU A 1 117 ? 2.107 3.935 26.072 1.00 53.19 117 GLU A N 1
ATOM 948 C CA . GLU A 1 117 ? 2.448 2.931 27.101 1.00 53.19 117 GLU A CA 1
ATOM 949 C C . GLU A 1 117 ? 1.420 1.801 27.298 1.00 53.19 117 GLU A C 1
ATOM 951 O O . GLU A 1 117 ? 1.316 1.245 28.377 1.00 53.19 117 GLU A O 1
ATOM 956 N N . GLU A 1 118 ? 0.702 1.354 26.270 1.00 46.72 118 GLU A N 1
ATOM 957 C CA . GLU A 1 118 ? 0.205 -0.031 26.270 1.00 46.72 118 GLU A CA 1
ATOM 958 C C . GLU A 1 118 ? -0.007 -0.457 24.823 1.00 46.72 118 GLU A C 1
ATOM 960 O O . GLU A 1 118 ? -0.984 -0.110 24.163 1.00 46.72 118 GLU A O 1
ATOM 965 N N . LEU A 1 119 ? 1.006 -1.127 24.273 1.00 48.19 119 LEU A N 1
ATOM 966 C CA . LEU A 1 119 ? 0.902 -1.754 22.967 1.00 48.19 119 LEU A CA 1
ATOM 967 C C . LEU A 1 119 ? -0.161 -2.851 23.077 1.00 48.19 119 LEU A C 1
ATOM 969 O O . LEU A 1 119 ? 0.145 -3.966 23.494 1.00 48.19 119 LEU A O 1
ATOM 973 N N . ASP A 1 120 ? -1.388 -2.505 22.698 1.00 47.62 120 ASP A N 1
ATOM 974 C CA . ASP A 1 120 ? -2.446 -3.419 22.272 1.00 47.62 120 ASP A CA 1
ATOM 975 C C . ASP A 1 120 ? -1.773 -4.545 21.480 1.00 47.62 120 ASP A C 1
ATOM 977 O O . ASP A 1 120 ? -1.165 -4.231 20.450 1.00 47.62 120 ASP A O 1
ATOM 981 N N . GLU A 1 121 ? -1.744 -5.774 22.032 1.00 51.53 121 GLU A N 1
ATOM 982 C CA . GLU A 1 121 ? -0.807 -6.856 21.674 1.00 51.53 121 GLU A CA 1
ATOM 983 C C . GLU A 1 121 ? -0.404 -6.770 20.202 1.00 51.53 121 GLU A C 1
ATOM 985 O O . GLU A 1 121 ? -1.149 -7.191 19.306 1.00 51.53 121 GLU A O 1
ATOM 990 N N . PRO A 1 122 ? 0.744 -6.158 19.896 1.00 53.38 122 PRO A N 1
ATOM 991 C CA . PRO A 1 122 ? 1.027 -5.875 18.517 1.00 53.38 122 PRO A CA 1
ATOM 992 C C . PRO A 1 122 ? 1.224 -7.233 17.868 1.00 53.38 122 PRO A C 1
ATOM 994 O O . PRO A 1 122 ? 1.877 -8.102 18.447 1.00 53.38 122 PRO A O 1
ATOM 997 N N . MET A 1 123 ? 0.592 -7.429 16.706 1.00 66.62 123 MET A N 1
ATOM 998 C CA . MET A 1 123 ? 0.544 -8.696 15.965 1.00 66.62 123 MET A CA 1
ATOM 999 C C . MET A 1 123 ? 1.935 -9.082 15.411 1.00 66.62 123 MET A C 1
ATOM 1001 O O . MET A 1 123 ? 2.108 -9.323 14.213 1.00 66.62 123 MET A O 1
ATOM 1005 N N . TYR A 1 124 ? 2.957 -9.062 16.267 1.00 77.94 124 TYR A N 1
ATOM 1006 C CA . TYR A 1 124 ? 4.314 -9.474 16.011 1.00 77.94 124 TYR A CA 1
ATOM 1007 C C . TYR A 1 124 ? 4.362 -10.990 16.038 1.00 77.94 124 TYR A C 1
ATOM 1009 O O . TYR A 1 124 ? 3.900 -11.668 16.955 1.00 77.94 124 TYR A O 1
ATOM 1017 N N . THR A 1 125 ? 4.939 -11.526 14.983 1.00 84.25 125 THR A N 1
ATOM 1018 C CA . THR A 1 125 ? 5.180 -12.943 14.833 1.00 84.25 125 THR A CA 1
ATOM 1019 C C . THR A 1 125 ? 6.535 -13.256 15.442 1.00 84.25 125 THR A C 1
ATOM 1021 O O . THR A 1 125 ? 7.546 -12.673 15.054 1.00 84.25 125 THR A O 1
ATOM 1024 N N . LYS A 1 126 ? 6.541 -14.188 16.396 1.00 87.06 126 LYS A N 1
ATOM 1025 C CA . LYS A 1 126 ? 7.763 -14.776 16.952 1.00 87.06 126 LYS A CA 1
ATOM 1026 C C . LYS A 1 126 ? 8.605 -15.410 15.846 1.00 87.06 126 LYS A C 1
ATOM 1028 O O . LYS A 1 126 ? 8.045 -16.102 14.992 1.00 87.06 126 LYS A O 1
ATOM 1033 N N . ILE A 1 127 ? 9.924 -15.225 15.883 1.00 90.00 127 ILE A N 1
ATOM 1034 C CA . ILE A 1 127 ? 10.852 -15.732 14.859 1.00 90.00 127 ILE A CA 1
ATOM 1035 C C . ILE A 1 127 ? 10.709 -17.252 14.704 1.00 90.00 127 ILE A C 1
ATOM 1037 O O . ILE A 1 127 ? 10.631 -17.745 13.579 1.00 90.00 127 ILE A O 1
ATOM 1041 N N . GLY A 1 128 ? 10.532 -17.991 15.803 1.00 86.31 128 GLY A N 1
ATOM 1042 C CA . GLY A 1 128 ? 10.339 -19.445 15.776 1.00 86.31 128 GLY A CA 1
ATOM 1043 C C . GLY A 1 128 ? 9.081 -19.914 15.031 1.00 86.31 128 GLY A C 1
ATOM 1044 O O . GLY A 1 128 ? 9.027 -21.052 14.570 1.00 86.31 128 GLY A O 1
ATOM 1045 N N . LYS A 1 129 ? 8.072 -19.049 14.846 1.00 85.81 129 LYS A N 1
ATOM 1046 C CA . LYS A 1 129 ? 6.859 -19.379 14.074 1.00 85.81 129 LYS A CA 1
ATOM 1047 C C . LYS A 1 129 ? 7.033 -19.177 12.565 1.00 85.81 129 LYS A C 1
ATOM 1049 O O . LYS A 1 129 ? 6.232 -19.714 11.805 1.00 85.81 129 LYS A O 1
ATOM 1054 N N . ILE A 1 130 ? 8.059 -18.440 12.125 1.00 87.75 130 ILE A N 1
ATOM 1055 C CA . ILE A 1 130 ? 8.243 -18.050 10.715 1.00 87.75 130 ILE A CA 1
ATOM 1056 C C . ILE A 1 130 ? 8.479 -19.265 9.812 1.00 87.75 130 ILE A C 1
ATOM 1058 O O . ILE A 1 130 ? 8.014 -19.274 8.677 1.00 87.75 130 ILE A O 1
ATOM 1062 N N . LEU A 1 131 ? 9.133 -20.313 10.323 1.00 81.75 131 LEU A N 1
ATOM 1063 C CA . LEU A 1 131 ? 9.434 -21.533 9.561 1.00 81.75 131 LEU A CA 1
ATOM 1064 C C . LEU A 1 131 ? 8.182 -22.253 9.033 1.00 81.75 131 LEU A C 1
ATOM 1066 O O . LEU A 1 131 ? 8.271 -22.980 8.049 1.00 81.75 131 LEU A O 1
ATOM 1070 N N . ASN A 1 132 ? 7.030 -22.039 9.672 1.00 81.75 132 ASN A N 1
ATOM 1071 C CA . ASN A 1 132 ? 5.759 -22.668 9.311 1.00 81.75 132 ASN A CA 1
ATOM 1072 C C . ASN A 1 132 ? 4.844 -21.750 8.490 1.00 81.75 132 ASN A C 1
ATOM 1074 O O . ASN A 1 132 ? 3.685 -22.088 8.258 1.00 81.75 132 ASN A O 1
ATOM 1078 N N . LEU A 1 133 ? 5.323 -20.569 8.097 1.00 83.75 133 LEU A N 1
ATOM 1079 C CA . LEU A 1 133 ? 4.542 -19.634 7.302 1.00 83.75 133 LEU A CA 1
ATOM 1080 C C . LEU A 1 133 ? 4.731 -19.885 5.813 1.00 83.75 133 LEU A C 1
ATOM 1082 O O . LEU A 1 133 ? 5.795 -20.288 5.344 1.00 83.75 133 LEU A O 1
ATOM 1086 N N . GLU A 1 134 ? 3.682 -19.583 5.056 1.00 83.31 134 GLU A N 1
ATOM 1087 C CA . GLU A 1 134 ? 3.756 -19.585 3.605 1.00 83.31 134 GLU A CA 1
ATOM 1088 C C . GLU A 1 134 ? 4.783 -18.553 3.131 1.00 83.31 134 GLU A C 1
ATOM 1090 O O . GLU A 1 134 ? 4.897 -17.446 3.678 1.00 83.31 134 GLU A O 1
ATOM 1095 N N . ASN A 1 135 ? 5.523 -18.905 2.080 1.00 79.38 135 ASN A N 1
ATOM 1096 C CA . ASN A 1 135 ? 6.431 -17.973 1.429 1.00 79.38 135 ASN A CA 1
ATOM 1097 C C . ASN A 1 135 ? 5.675 -16.687 1.045 1.00 79.38 135 ASN A C 1
ATOM 1099 O O . ASN A 1 135 ? 4.534 -16.749 0.596 1.00 79.38 135 ASN A O 1
ATOM 1103 N N . GLN A 1 136 ? 6.330 -15.532 1.186 1.00 72.56 136 GLN A N 1
ATOM 1104 C CA . GLN A 1 136 ? 5.758 -14.199 0.923 1.00 72.56 136 GLN A CA 1
ATOM 1105 C C . GLN A 1 136 ? 4.691 -13.726 1.932 1.00 72.56 136 GLN A C 1
ATOM 1107 O O . GLN A 1 136 ? 4.011 -12.722 1.689 1.00 72.56 136 GLN A O 1
ATOM 1112 N N . THR A 1 137 ? 4.569 -14.386 3.088 1.00 76.69 137 THR A N 1
ATOM 1113 C CA . THR A 1 137 ? 3.795 -13.852 4.218 1.00 76.69 137 THR A CA 1
ATOM 1114 C C . THR A 1 137 ? 4.447 -12.574 4.744 1.00 76.69 137 THR A C 1
ATOM 1116 O O . THR A 1 137 ? 5.628 -12.562 5.090 1.00 76.69 137 THR A O 1
ATOM 1119 N N . ILE A 1 138 ? 3.672 -11.490 4.829 1.00 74.31 138 ILE A N 1
ATOM 1120 C CA . ILE A 1 138 ? 4.115 -10.241 5.454 1.00 74.31 138 ILE A CA 1
ATOM 1121 C C . ILE A 1 138 ? 3.725 -10.283 6.923 1.00 74.31 138 ILE A C 1
ATOM 1123 O O . ILE A 1 138 ? 2.561 -10.476 7.275 1.00 74.31 138 ILE A O 1
ATOM 1127 N N . LEU A 1 139 ? 4.712 -10.058 7.773 1.00 78.56 139 LEU A N 1
ATOM 1128 C CA . LEU A 1 139 ? 4.589 -10.148 9.213 1.00 78.56 139 LEU A CA 1
ATOM 1129 C C . LEU A 1 139 ? 5.323 -8.980 9.862 1.00 78.56 139 LEU A C 1
ATOM 1131 O O . LEU A 1 139 ? 6.230 -8.391 9.275 1.00 78.56 139 LEU A O 1
ATOM 1135 N N . ASN A 1 140 ? 4.923 -8.661 11.083 1.00 79.44 140 ASN A N 1
ATOM 1136 C CA . ASN A 1 140 ? 5.679 -7.761 11.935 1.00 79.44 140 ASN A CA 1
ATOM 1137 C C . ASN A 1 140 ? 6.569 -8.627 12.841 1.00 79.44 140 ASN A C 1
ATOM 1139 O O . ASN A 1 140 ? 6.103 -9.658 13.317 1.00 79.44 140 ASN A O 1
ATOM 1143 N N . VAL A 1 141 ? 7.804 -8.212 13.134 1.00 84.50 141 VAL A N 1
ATOM 1144 C CA . VAL A 1 141 ? 8.667 -8.857 14.149 1.00 84.50 141 VAL A CA 1
ATOM 1145 C C . VAL A 1 141 ? 9.183 -7.799 15.117 1.00 84.50 141 VAL A C 1
ATOM 1147 O O . VAL A 1 141 ? 9.554 -6.710 14.683 1.00 84.50 141 VAL A O 1
ATOM 1150 N N . ILE A 1 142 ? 9.250 -8.143 16.404 1.00 86.06 142 ILE A N 1
ATOM 1151 C CA . ILE A 1 142 ? 10.143 -7.495 17.371 1.00 86.06 142 ILE A CA 1
ATOM 1152 C C . ILE A 1 142 ? 11.209 -8.511 17.751 1.00 86.06 142 ILE A C 1
ATOM 1154 O O . ILE A 1 142 ? 10.889 -9.644 18.104 1.00 86.06 142 ILE A O 1
ATOM 1158 N N . ALA A 1 143 ? 12.464 -8.088 17.676 1.00 88.81 143 ALA A N 1
ATOM 1159 C CA . ALA A 1 143 ? 13.623 -8.907 17.980 1.00 88.81 143 ALA A CA 1
ATOM 1160 C C . ALA A 1 143 ? 14.803 -8.018 18.385 1.00 88.81 143 ALA A C 1
ATOM 1162 O O . ALA A 1 143 ? 14.856 -6.836 18.036 1.00 88.81 143 ALA A O 1
ATOM 1163 N N . VAL A 1 144 ? 15.756 -8.603 19.102 1.00 92.12 144 VAL A N 1
ATOM 1164 C CA . VAL A 1 144 ? 17.056 -8.005 19.393 1.00 92.12 144 VAL A CA 1
ATOM 1165 C C . VAL A 1 144 ? 17.947 -8.163 18.164 1.00 92.12 144 VAL A C 1
ATOM 1167 O O . VAL A 1 144 ? 17.985 -9.222 17.537 1.00 92.12 144 VAL A O 1
ATOM 1170 N N . VAL A 1 145 ? 18.671 -7.102 17.809 1.00 94.75 145 VAL A N 1
ATOM 1171 C CA . VAL A 1 145 ? 19.706 -7.169 16.773 1.00 94.75 145 VAL A CA 1
ATOM 1172 C C . VAL A 1 145 ? 20.946 -7.827 17.370 1.00 94.75 145 VAL A C 1
ATOM 1174 O O . VAL A 1 145 ? 21.573 -7.257 18.258 1.00 94.75 145 VAL A O 1
ATOM 1177 N N . GLU A 1 146 ? 21.297 -9.012 16.880 1.00 92.38 146 GLU A N 1
ATOM 1178 C CA . GLU A 1 146 ? 22.486 -9.749 17.321 1.00 92.38 146 GLU A CA 1
ATOM 1179 C C . GLU A 1 146 ? 23.736 -9.285 16.564 1.00 92.38 146 GLU A C 1
ATOM 1181 O O . GLU A 1 146 ? 24.791 -9.053 17.150 1.00 92.38 146 GLU A O 1
ATOM 1186 N N . ASN A 1 147 ? 23.614 -9.116 15.245 1.00 92.81 147 ASN A N 1
ATOM 1187 C CA . ASN A 1 147 ? 24.726 -8.724 14.390 1.00 92.81 147 ASN A CA 1
ATOM 1188 C C . ASN A 1 147 ? 24.256 -7.851 13.222 1.00 92.81 147 ASN A C 1
ATOM 1190 O O . ASN A 1 147 ? 23.206 -8.095 12.619 1.00 92.81 147 ASN A O 1
ATOM 1194 N N . ILE A 1 148 ? 25.069 -6.854 12.879 1.00 94.38 148 ILE A N 1
ATOM 1195 C CA . ILE A 1 148 ? 24.895 -6.006 11.701 1.00 94.38 148 ILE A CA 1
ATOM 1196 C C . ILE A 1 148 ? 26.130 -6.194 10.823 1.00 94.38 148 ILE A C 1
ATOM 1198 O O . ILE A 1 148 ? 27.228 -5.807 11.215 1.00 94.38 148 ILE A O 1
ATOM 1202 N N . GLY A 1 149 ? 25.943 -6.767 9.636 1.00 91.19 149 GLY A N 1
ATOM 1203 C CA . GLY A 1 149 ? 27.009 -6.915 8.650 1.00 91.19 149 GLY A CA 1
ATOM 1204 C C . GLY A 1 149 ? 27.290 -5.630 7.865 1.00 91.19 149 GLY A C 1
ATOM 1205 O O . GLY A 1 149 ? 26.568 -4.629 7.966 1.00 91.19 149 GLY A O 1
ATOM 1206 N N . ASP A 1 150 ? 28.322 -5.691 7.027 1.00 93.62 150 ASP A N 1
ATOM 1207 C CA . ASP A 1 150 ? 28.680 -4.613 6.107 1.00 93.62 150 ASP A CA 1
ATOM 1208 C C . ASP A 1 150 ? 27.627 -4.402 5.003 1.00 93.62 150 ASP A C 1
ATOM 1210 O O . ASP A 1 150 ? 26.690 -5.186 4.819 1.00 93.62 150 ASP A O 1
ATOM 1214 N N . THR A 1 151 ? 27.737 -3.269 4.300 1.00 94.12 151 THR A N 1
ATOM 1215 C CA . THR A 1 151 ? 26.862 -2.965 3.158 1.00 94.12 151 THR A CA 1
ATOM 1216 C C . THR A 1 151 ? 27.507 -3.460 1.876 1.00 94.12 151 THR A C 1
ATOM 1218 O O . THR A 1 151 ? 28.502 -2.892 1.433 1.00 94.12 151 THR A O 1
ATOM 1221 N N . ASP A 1 152 ? 26.890 -4.455 1.258 1.00 92.06 152 ASP A N 1
ATOM 1222 C CA . ASP A 1 152 ? 27.273 -4.979 -0.043 1.00 92.06 152 ASP A CA 1
ATOM 1223 C C . ASP A 1 152 ? 26.527 -4.254 -1.164 1.00 92.06 152 ASP A C 1
ATOM 1225 O O . ASP A 1 152 ? 25.365 -3.858 -1.019 1.00 92.06 152 ASP A O 1
ATOM 1229 N N . THR A 1 153 ? 27.164 -4.147 -2.323 1.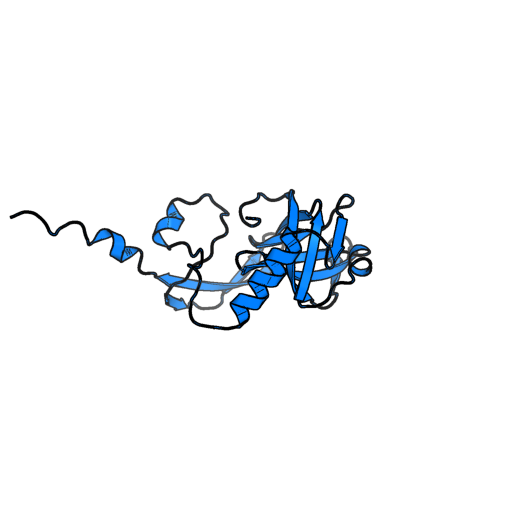00 93.19 153 THR A N 1
ATOM 1230 C CA . THR A 1 153 ? 26.484 -3.808 -3.574 1.00 93.19 153 THR A CA 1
ATOM 1231 C C . THR A 1 153 ? 26.043 -5.099 -4.269 1.00 93.19 153 THR A C 1
ATOM 1233 O O . THR A 1 153 ? 26.840 -6.013 -4.471 1.00 93.19 153 THR A O 1
ATOM 1236 N N . VAL A 1 154 ? 24.771 -5.178 -4.662 1.00 92.62 154 VAL A N 1
ATOM 1237 C CA . VAL A 1 154 ? 24.195 -6.292 -5.428 1.00 92.62 154 VAL A CA 1
ATOM 1238 C C . VAL A 1 154 ? 23.530 -5.785 -6.703 1.00 92.62 154 VAL A C 1
ATOM 1240 O O . VAL A 1 154 ? 23.015 -4.671 -6.744 1.00 92.62 154 VAL A O 1
ATOM 1243 N N . PHE A 1 155 ? 23.498 -6.622 -7.739 1.00 88.44 155 PHE A N 1
ATOM 1244 C CA . PHE A 1 155 ? 22.933 -6.269 -9.042 1.00 88.44 155 PHE A CA 1
ATOM 1245 C C . PHE A 1 155 ? 21.677 -7.093 -9.330 1.00 88.44 155 PHE A C 1
ATOM 1247 O O . PHE A 1 155 ? 21.660 -8.312 -9.144 1.00 88.44 155 PHE A O 1
ATOM 1254 N N . ALA A 1 156 ? 20.613 -6.435 -9.790 1.00 83.88 156 ALA A N 1
ATOM 1255 C CA . ALA A 1 156 ? 19.452 -7.121 -10.344 1.00 83.88 156 ALA A CA 1
ATOM 1256 C C . ALA A 1 156 ? 19.784 -7.749 -11.706 1.00 83.88 156 ALA A C 1
ATOM 1258 O O . ALA A 1 156 ? 20.761 -7.392 -12.361 1.00 83.88 156 ALA A O 1
ATOM 1259 N N . LYS A 1 157 ? 18.927 -8.672 -12.164 1.00 85.75 157 LYS A N 1
ATOM 1260 C CA . LYS A 1 157 ?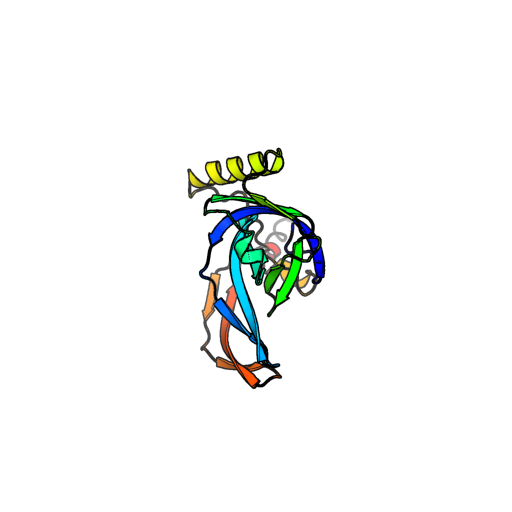 19.083 -9.339 -13.471 1.00 85.75 157 LYS A CA 1
ATOM 1261 C C . LYS A 1 157 ? 19.120 -8.364 -14.655 1.00 85.75 157 LYS A C 1
ATOM 1263 O O . LYS A 1 157 ? 19.655 -8.714 -15.697 1.00 85.75 157 LYS A O 1
ATOM 1268 N N . ASP A 1 158 ? 18.543 -7.176 -14.494 1.00 82.75 158 ASP A N 1
ATOM 1269 C CA . ASP A 1 158 ? 18.515 -6.097 -15.487 1.00 82.75 158 ASP A CA 1
ATOM 1270 C C . ASP A 1 158 ? 19.679 -5.095 -15.343 1.00 82.75 158 ASP A C 1
ATOM 1272 O O . ASP A 1 158 ? 19.689 -4.066 -16.011 1.00 82.75 158 ASP A O 1
ATOM 1276 N N . GLY A 1 159 ? 20.657 -5.378 -14.475 1.00 83.06 159 GLY A N 1
ATOM 1277 C CA . GLY A 1 159 ? 21.854 -4.558 -14.277 1.00 83.06 159 GLY A CA 1
ATOM 1278 C C . GLY A 1 159 ? 21.700 -3.410 -13.278 1.00 83.06 159 GLY A C 1
ATOM 1279 O O . GLY A 1 159 ? 22.688 -2.743 -12.981 1.00 83.06 159 GLY A O 1
ATOM 1280 N N . ARG A 1 160 ? 20.506 -3.178 -12.712 1.00 86.25 160 ARG A N 1
ATOM 1281 C CA . ARG A 1 160 ? 20.323 -2.142 -11.682 1.00 86.25 160 ARG A CA 1
ATOM 1282 C C . ARG A 1 160 ? 21.082 -2.486 -10.399 1.00 86.25 160 ARG A C 1
ATOM 1284 O O . ARG A 1 160 ? 20.998 -3.613 -9.911 1.00 86.25 160 ARG A O 1
ATOM 1291 N N . GLU A 1 161 ? 21.777 -1.497 -9.843 1.00 89.31 161 GLU A N 1
ATOM 1292 C CA . GLU A 1 161 ? 22.562 -1.613 -8.611 1.00 89.31 161 GLU A CA 1
ATOM 1293 C C . GLU A 1 161 ? 21.706 -1.352 -7.359 1.00 89.31 161 GLU A C 1
ATOM 1295 O O . GLU A 1 161 ? 20.916 -0.408 -7.313 1.00 89.31 161 GLU A O 1
ATOM 1300 N N . PHE A 1 162 ? 21.884 -2.168 -6.318 1.00 88.00 162 PHE A N 1
ATOM 1301 C CA . PHE A 1 162 ? 21.239 -2.024 -5.014 1.00 88.00 162 PHE A CA 1
ATOM 1302 C C . PHE A 1 162 ? 22.261 -2.165 -3.887 1.00 88.00 162 PHE A C 1
ATOM 1304 O O . PHE A 1 162 ? 23.124 -3.037 -3.924 1.00 88.00 162 PHE A O 1
ATOM 1311 N N . LYS A 1 163 ? 22.106 -1.368 -2.826 1.00 90.94 163 LYS A N 1
ATOM 1312 C CA . LYS A 1 163 ? 22.845 -1.557 -1.572 1.00 90.94 163 LYS A CA 1
ATOM 1313 C C . LYS A 1 163 ? 22.078 -2.511 -0.664 1.00 90.94 163 LYS A C 1
ATOM 1315 O O . LYS A 1 163 ? 20.904 -2.284 -0.374 1.00 90.94 163 LYS A O 1
ATOM 1320 N N . LYS A 1 164 ? 22.737 -3.568 -0.200 1.00 90.62 164 LYS A N 1
ATOM 1321 C CA . LYS A 1 164 ? 22.180 -4.596 0.677 1.00 90.62 164 LYS A CA 1
ATOM 1322 C C . LYS A 1 164 ? 22.996 -4.669 1.961 1.00 90.62 164 LYS A C 1
ATOM 1324 O O . LYS A 1 164 ? 24.213 -4.730 1.919 1.00 90.62 164 LYS A O 1
ATOM 1329 N N . LYS A 1 165 ? 22.319 -4.715 3.105 1.00 93.62 165 LYS A N 1
ATOM 1330 C CA . LYS A 1 165 ? 22.936 -4.949 4.415 1.00 93.62 165 LYS A CA 1
ATOM 1331 C C . LYS A 1 165 ? 22.265 -6.147 5.074 1.00 93.62 165 LYS A C 1
ATOM 1333 O O . LYS A 1 165 ? 21.039 -6.251 5.039 1.00 93.62 165 LYS A O 1
ATOM 1338 N N . LYS A 1 166 ? 23.050 -7.062 5.641 1.00 90.44 166 LYS A N 1
ATOM 1339 C CA . LYS A 1 166 ? 22.532 -8.231 6.367 1.00 90.44 166 LYS A CA 1
ATOM 1340 C C . LYS A 1 166 ? 22.437 -7.908 7.859 1.00 90.44 166 LYS A C 1
ATOM 1342 O O . LYS A 1 166 ? 23.397 -7.411 8.435 1.00 90.44 166 LYS A O 1
ATOM 1347 N N . ILE A 1 167 ? 21.291 -8.201 8.470 1.00 94.81 167 ILE A N 1
ATOM 1348 C CA . ILE A 1 167 ? 21.053 -8.035 9.910 1.00 94.81 167 ILE A CA 1
ATOM 1349 C C . ILE A 1 167 ? 20.590 -9.386 10.461 1.00 94.81 167 ILE A C 1
ATOM 1351 O O . ILE A 1 167 ? 19.704 -10.010 9.875 1.00 94.81 167 ILE A O 1
ATOM 1355 N N . GLN A 1 168 ? 21.212 -9.848 11.544 1.00 90.81 168 GLN A N 1
ATOM 1356 C CA . GLN A 1 168 ? 20.804 -11.043 12.284 1.00 90.81 168 GLN A CA 1
ATOM 1357 C C . GLN A 1 168 ? 19.957 -10.621 13.484 1.00 90.81 168 GLN A C 1
ATOM 1359 O O . GLN A 1 168 ? 20.322 -9.701 14.218 1.00 90.81 168 GLN A O 1
ATOM 1364 N N . LEU A 1 169 ? 18.805 -11.269 13.635 1.00 92.81 169 LEU A N 1
ATOM 1365 C CA . LEU A 1 169 ? 17.804 -10.965 14.649 1.00 92.81 169 LEU A CA 1
ATOM 1366 C C . LEU A 1 169 ? 17.575 -12.200 15.518 1.00 92.81 169 LEU A C 1
ATOM 1368 O O . LEU A 1 169 ? 17.434 -13.298 14.979 1.00 92.81 169 LEU A O 1
ATOM 1372 N N . ILE A 1 170 ? 17.481 -11.994 16.827 1.00 90.81 170 ILE A N 1
ATOM 1373 C CA . ILE A 1 170 ? 17.133 -13.014 17.817 1.00 90.81 170 ILE A CA 1
ATOM 1374 C C . ILE A 1 170 ? 15.930 -12.542 18.635 1.00 90.81 170 ILE A C 1
ATOM 1376 O O . ILE A 1 170 ? 15.824 -11.368 18.989 1.00 90.81 170 ILE A O 1
ATOM 1380 N N . ASP A 1 171 ? 14.999 -13.439 18.932 1.00 89.06 171 ASP A N 1
ATOM 1381 C CA . ASP A 1 171 ? 13.921 -13.186 19.885 1.00 89.06 171 ASP A CA 1
ATOM 1382 C C . ASP A 1 171 ? 13.894 -14.295 20.944 1.00 89.06 171 ASP A C 1
ATOM 1384 O O . ASP A 1 171 ? 14.688 -15.229 20.911 1.00 89.06 171 ASP A O 1
ATOM 1388 N N . ASN A 1 172 ? 12.979 -14.209 21.905 1.00 86.62 172 ASN A N 1
ATOM 1389 C CA . ASN A 1 172 ? 12.853 -15.229 22.944 1.00 86.62 172 ASN A CA 1
ATOM 1390 C C . ASN A 1 172 ? 12.059 -16.475 22.495 1.00 86.62 172 ASN A C 1
ATOM 1392 O O . ASN A 1 172 ? 11.509 -17.183 23.338 1.00 86.62 172 ASN A O 1
ATOM 1396 N N . SER A 1 173 ? 11.961 -16.763 21.189 1.00 78.94 173 SER A N 1
ATOM 1397 C CA . SER A 1 173 ? 11.322 -17.999 20.704 1.00 78.94 173 SER A CA 1
ATOM 1398 C C . SER A 1 173 ? 12.009 -19.259 21.231 1.00 78.94 173 SER A C 1
ATOM 1400 O O . SER A 1 173 ? 11.353 -20.291 21.365 1.00 78.94 173 SER A O 1
ATOM 1402 N N . ASP A 1 174 ? 13.293 -19.167 21.580 1.00 63.28 174 ASP A N 1
ATOM 1403 C CA . ASP A 1 174 ? 14.076 -20.283 22.111 1.00 63.28 174 ASP A CA 1
ATOM 1404 C C . ASP A 1 174 ? 13.688 -20.660 23.557 1.00 63.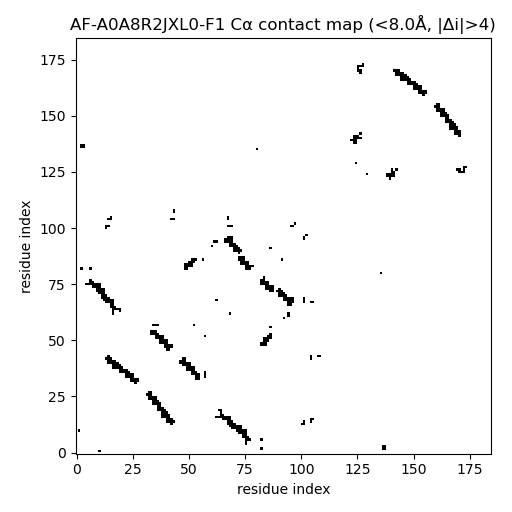28 174 ASP A C 1
ATOM 1406 O O . ASP A 1 174 ? 13.900 -21.797 23.981 1.00 63.28 174 ASP A O 1
ATOM 1410 N N . GLU A 1 175 ? 13.032 -19.766 24.310 1.00 56.06 175 GLU A N 1
ATOM 1411 C CA . GLU A 1 175 ? 12.578 -20.049 25.683 1.00 56.06 175 GLU A CA 1
ATOM 1412 C C . GLU A 1 175 ? 11.328 -20.943 25.737 1.00 56.06 175 GLU A C 1
ATOM 1414 O O . GLU A 1 175 ? 11.077 -21.605 26.748 1.00 56.06 175 GLU A O 1
ATOM 1419 N N . ALA A 1 176 ? 10.559 -21.034 24.645 1.00 45.62 176 ALA A N 1
ATOM 1420 C CA . ALA A 1 176 ? 9.325 -21.824 24.605 1.00 45.62 176 ALA A CA 1
ATOM 1421 C C . ALA A 1 176 ? 9.563 -23.350 24.674 1.00 45.62 176 ALA A C 1
ATOM 1423 O O . ALA A 1 176 ? 8.617 -24.108 24.884 1.00 45.62 176 ALA A O 1
ATOM 1424 N N . SER A 1 177 ? 10.814 -23.806 24.547 1.00 40.94 177 SER A N 1
ATOM 1425 C CA . SER A 1 177 ? 11.177 -25.232 24.533 1.00 40.94 177 SER A CA 1
ATOM 1426 C C . SER A 1 177 ? 11.638 -25.781 25.892 1.00 40.94 177 SER A C 1
ATOM 1428 O O . SER A 1 177 ? 11.781 -26.993 26.039 1.00 40.94 177 SER A O 1
ATOM 1430 N N . VAL A 1 178 ? 11.896 -24.929 26.896 1.00 36.94 178 VAL A N 1
ATOM 1431 C CA . VAL A 1 178 ? 12.610 -25.342 28.128 1.00 36.94 178 VAL A CA 1
ATOM 1432 C C . VAL A 1 178 ? 11.681 -25.565 29.333 1.00 36.94 178 VAL A C 1
ATOM 1434 O O . VAL A 1 178 ? 12.074 -26.186 30.320 1.00 36.94 178 VAL A O 1
ATOM 1437 N N . ILE A 1 179 ? 10.404 -25.180 29.254 1.00 37.38 179 ILE A N 1
ATOM 1438 C CA . ILE A 1 179 ? 9.445 -25.347 30.361 1.00 37.38 179 ILE A CA 1
ATOM 1439 C C . ILE A 1 179 ? 8.493 -26.529 30.106 1.00 37.38 179 ILE A C 1
ATOM 1441 O O . ILE A 1 179 ? 7.281 -26.364 30.110 1.00 37.38 179 ILE A O 1
ATOM 1445 N N . GLN A 1 180 ? 9.025 -27.738 29.891 1.00 35.28 180 GLN A N 1
ATOM 1446 C CA . GLN A 1 180 ? 8.261 -28.995 30.048 1.00 35.28 180 GLN A CA 1
ATOM 1447 C C . GLN A 1 180 ? 9.045 -30.147 30.701 1.00 35.28 180 GLN A C 1
ATOM 1449 O O . GLN A 1 180 ? 8.597 -31.282 30.660 1.00 35.28 180 GLN A O 1
ATOM 1454 N N . ASN A 1 181 ? 10.144 -29.875 31.415 1.00 36.09 181 ASN A N 1
ATOM 1455 C CA . ASN A 1 181 ? 10.768 -30.873 32.299 1.00 36.09 181 ASN A CA 1
ATOM 1456 C C . ASN A 1 181 ? 10.988 -30.335 33.718 1.00 36.09 181 ASN A C 1
ATOM 1458 O O . ASN A 1 181 ? 12.098 -30.276 34.236 1.00 36.09 181 ASN A O 1
ATOM 1462 N N . LYS A 1 182 ? 9.888 -29.970 34.380 1.00 44.38 182 LYS A N 1
ATOM 1463 C CA . LYS A 1 182 ? 9.779 -30.037 35.843 1.00 44.38 182 LYS A CA 1
ATOM 1464 C C . LYS A 1 182 ? 8.392 -30.548 36.200 1.00 44.38 182 LYS A C 1
ATOM 1466 O O . LYS A 1 182 ? 7.489 -29.755 36.438 1.00 44.38 182 LYS A O 1
ATOM 1471 N N . LYS A 1 183 ? 8.241 -31.874 36.199 1.00 37.66 183 LYS A N 1
ATOM 1472 C CA . LYS A 1 183 ? 7.348 -32.647 37.078 1.00 37.66 183 LYS A CA 1
ATOM 1473 C C . LYS A 1 183 ? 7.473 -34.128 36.727 1.00 37.66 183 LYS A C 1
ATOM 1475 O O . LYS A 1 183 ? 6.852 -34.587 35.775 1.00 37.66 183 LYS A O 1
ATOM 1480 N N . SER A 1 184 ? 8.264 -34.852 37.513 1.00 38.69 184 SER A N 1
ATOM 1481 C CA . SER A 1 184 ? 7.849 -36.082 38.206 1.00 38.69 184 SER A CA 1
ATOM 1482 C C . SER A 1 184 ? 9.040 -36.663 38.973 1.00 38.69 184 SER A C 1
ATOM 1484 O O . SER A 1 184 ? 10.011 -37.056 38.342 1.00 38.69 184 SER A O 1
ATOM 1486 N N . GLN A 1 185 ? 8.890 -36.644 40.305 1.00 37.12 185 GLN A N 1
ATOM 1487 C CA . GLN A 1 185 ? 9.490 -37.480 41.362 1.00 37.12 185 GLN A CA 1
ATOM 1488 C C . GLN A 1 185 ? 11.004 -37.719 41.376 1.00 37.12 185 GLN A C 1
ATOM 1490 O O . GLN A 1 185 ? 11.526 -38.439 40.503 1.00 37.12 185 GLN A O 1
#

Solvent-accessible surface area (backbone atoms only — not comparable to full-atom values): 11352 Å² total; per-residue (Å²): 130,72,66,77,55,56,74,70,40,69,40,73,48,66,31,33,29,70,41,76,55,74,77,43,84,44,71,45,99,88,68,50,80,43,43,39,31,47,30,37,28,29,38,87,86,71,46,78,40,40,36,45,32,48,53,71,52,48,74,71,59,82,75,52,72,73,35,34,38,34,32,42,45,29,28,30,41,69,57,96,91,43,65,30,36,31,73,49,94,82,33,47,79,40,66,62,54,98,44,74,70,50,53,49,44,54,50,58,59,56,60,66,70,73,53,100,80,71,77,70,79,65,82,50,50,55,70,71,57,55,85,79,53,65,88,87,66,68,78,43,71,75,64,49,78,75,45,78,57,68,77,43,83,46,67,47,99,86,67,53,77,42,84,44,66,54,72,43,71,46,56,75,50,73,61,77,75,68,84,81,81,85,84,80,134

pLDDT: mean 83.94, std 16.18, range [35.28, 98.0]

Sequence (185 aa):
MMYNKAKNTIIDVIAKIEQIKDTENITSVHGDHYEKKEIILIDENNRKITLNLWNEKINEFKGKKEDIIAIKNAKIGEYNYTKNLTLINSSRMSINPGVPEATKIREECLERNKDIEELDEPMYTKIGKILNLENQTILNVIAVVENIGDTDTVFAKDGREFKKKKIQLIDNSDEASVIQNKKSQ

Mean predicted aligned error: 10.86 Å

Nearest PDB structures (foldseek):
  1jmc-assembly1_A  TM=8.984E-01  e=2.277E-07  Homo sapiens
  1o7i-assembly2_B  TM=7.844E-01  e=2.858E-06  Saccharolobus solfataricus P2
  3kjp-assembly1_A  TM=8.009E-01  e=2.900E-04  Homo sapiens
  7qxs-assembly1_P  TM=7.917E-01  e=4.758E-04  Homo sapiens
  1xjv-assembly1_A  TM=4.897E-01  e=2.745E-04  Homo sapiens

Secondary structure (DSSP, 8-state):
--TTSPTT-EEEEEEEEEEEEEEEEEE-TTS-EEEEEEEEEE-TT--EEEEEEETHHHHH----TT-EEEEEEEEEEEETTEEEEE--TT-EEEES--SHHHHHHHHHHHHTTS-TT------BPPGGGGGGSPTT---B---EEEEEEEEEEEE-TTS-EEEEEEEEEE-GGGGGGSTT-----

Radius of gyration: 20.57 Å; Cα contacts (8 Å, |Δi|>4): 302; chains: 1; bounding box: 48×53×65 Å

Foldseek 3Di:
DPQQDDAFDWDKDKWAFADKDDWDWDADPVGDIKIWIWTWTQHLLRDTAIEIEIDVSVVVDDDDHGWIKIKGGWGWHADPLGTHTYDDPPMDMDINDPDPNNVSSSVSVVVVVPDPPDPPPRQADAPVCVVVDDPSRDGHHDFDFPDKADWDWDADPVGDIDTDIDTDTHDCPVVVPPPPPPDDD

InterPro domains:
  IPR012340 Nucleic acid-binding, OB-fold [G3DSA:2.40.50.140] (1-114)
  IPR012340 Nucleic acid-binding, OB-fold [G3DSA:2.40.50.140] (123-180)
  IPR012340 Nucleic acid-binding, OB-fold [SSF50249] (4-107)
  IPR012340 Nucleic acid-binding, OB-fold [SSF50249] (124-175)
  IPR031657 Replication protein A, OB domain [PF16900] (3-96)
  IPR031657 Replication protein A, OB domain [PF16900] (127-175)